Protein AF-A0A832MFK0-F1 (afdb_monomer)

Sequence (184 aa):
MKLPAIVLIAVSFGGVLISASAARLITYPAPAGEAPSVDYELEVEGRAVAVYTARTLDPPFAGKQWDYGGPYSFANFDLDGRVVARVKSKRTLDKAVIRPAQARVQVTRENEHTLRLVIDGPCKFSLEGAPGEYFVQLEGADAEHNVQQVLFQNVTVNGQPLRENSPRLRIGQNVQQVRFSTSR

Nearest PDB structures (foldseek):
  3wwg-assembly3_C  TM=6.560E-01  e=6.528E-04  Aspergillus niger
  3mlp-assembly2_E  TM=6.020E-01  e=8.367E+00  Mus musculus

Structure (mmCIF, N/CA/C/O backbone):
data_AF-A0A832MFK0-F1
#
_entry.id   AF-A0A832MFK0-F1
#
loop_
_atom_site.group_PDB
_atom_site.id
_atom_site.type_symbol
_atom_site.label_atom_id
_atom_site.label_alt_id
_atom_site.label_comp_id
_atom_site.label_asym_id
_atom_site.label_entity_id
_atom_site.label_seq_id
_atom_site.pdbx_PDB_ins_code
_atom_site.Cartn_x
_atom_site.Cartn_y
_atom_site.Cartn_z
_atom_site.occupancy
_atom_site.B_iso_or_equiv
_atom_site.auth_seq_id
_atom_site.auth_comp_id
_atom_site.auth_asym_id
_atom_site.auth_atom_id
_atom_site.pdbx_PDB_model_num
ATOM 1 N N . MET A 1 1 ? -77.436 -14.339 26.618 1.00 42.81 1 MET A N 1
ATOM 2 C CA . MET A 1 1 ? -76.380 -14.692 25.643 1.00 42.81 1 MET A CA 1
ATOM 3 C C . MET A 1 1 ? -75.0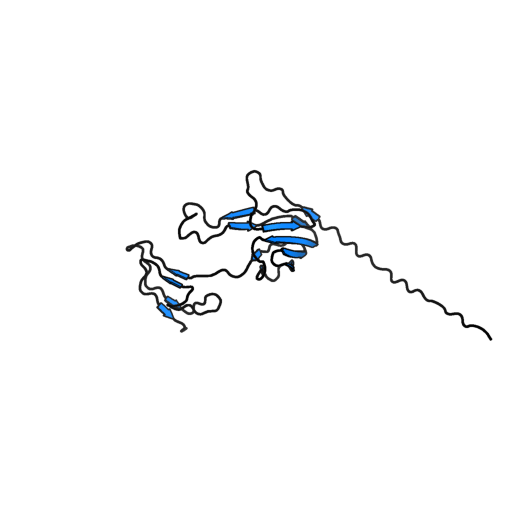41 -14.324 26.273 1.00 42.81 1 MET A C 1
ATOM 5 O O . MET A 1 1 ? -74.861 -13.161 26.604 1.00 42.81 1 MET A O 1
ATOM 9 N N . LYS A 1 2 ? -74.194 -15.309 26.600 1.00 36.09 2 LYS A N 1
ATOM 10 C CA . LYS A 1 2 ? -72.935 -15.121 27.349 1.00 36.09 2 LYS A CA 1
ATOM 11 C C . LYS A 1 2 ? -71.813 -14.709 26.384 1.00 36.09 2 LYS A C 1
ATOM 13 O O . LYS A 1 2 ? -71.657 -15.363 25.357 1.00 36.09 2 LYS A O 1
ATOM 18 N N . LEU A 1 3 ? -71.057 -13.657 26.708 1.00 34.03 3 LEU A N 1
ATOM 19 C CA . LEU A 1 3 ? -69.819 -13.306 25.997 1.00 34.03 3 LEU A CA 1
ATOM 20 C C . LEU A 1 3 ? -68.719 -14.343 26.302 1.00 34.03 3 LEU A C 1
ATOM 22 O O . LEU A 1 3 ? -68.636 -14.786 27.452 1.00 34.03 3 LEU A O 1
ATOM 26 N N . PRO A 1 4 ? -67.861 -14.719 25.336 1.00 42.06 4 PRO A N 1
ATOM 27 C CA . PRO A 1 4 ? -66.706 -15.558 25.616 1.00 42.06 4 PRO A CA 1
ATOM 28 C C . PRO A 1 4 ? -65.555 -14.710 26.174 1.00 42.06 4 PRO A C 1
ATOM 30 O O . PRO A 1 4 ? -65.248 -13.633 25.665 1.00 42.06 4 PRO A O 1
ATOM 33 N N . ALA A 1 5 ? -64.912 -15.210 27.228 1.00 39.28 5 ALA A N 1
ATOM 34 C CA . ALA A 1 5 ? -63.673 -14.656 27.753 1.00 39.28 5 ALA A CA 1
ATOM 35 C C . ALA A 1 5 ? -62.509 -15.038 26.824 1.00 39.28 5 ALA A C 1
ATOM 37 O O . ALA A 1 5 ? -62.261 -16.220 26.589 1.00 39.28 5 ALA A O 1
ATOM 38 N N . ILE A 1 6 ? -61.800 -14.038 26.302 1.00 46.38 6 ILE A N 1
ATOM 39 C CA . ILE A 1 6 ? -60.539 -14.220 25.579 1.00 46.38 6 ILE A CA 1
ATOM 40 C C . ILE A 1 6 ? -59.423 -14.270 26.624 1.00 46.38 6 ILE A C 1
ATOM 42 O O . ILE A 1 6 ? -59.174 -13.291 27.326 1.00 46.38 6 ILE A O 1
ATOM 46 N N . VAL A 1 7 ? -58.764 -15.421 26.738 1.00 37.12 7 VAL A N 1
ATOM 47 C CA . VAL A 1 7 ? -57.542 -15.586 27.530 1.00 37.12 7 VAL A CA 1
ATOM 48 C C . VAL A 1 7 ? -56.366 -15.138 26.664 1.00 37.12 7 VAL A C 1
ATOM 50 O O . VAL A 1 7 ? -56.068 -15.762 25.648 1.00 37.12 7 VAL A O 1
ATOM 53 N N . LEU A 1 8 ? -55.707 -14.047 27.054 1.00 34.22 8 LEU A N 1
ATOM 54 C CA . LEU A 1 8 ? -54.468 -13.586 26.435 1.00 34.22 8 LEU A CA 1
ATOM 55 C C . LEU A 1 8 ? -53.291 -14.268 27.152 1.00 34.22 8 LEU A C 1
ATOM 57 O O . LEU A 1 8 ? -52.985 -13.939 28.296 1.00 34.22 8 LEU A O 1
ATOM 61 N N . ILE A 1 9 ? -52.643 -15.238 26.504 1.00 41.31 9 ILE A N 1
ATOM 62 C CA . ILE A 1 9 ? -51.391 -15.822 27.003 1.00 41.31 9 ILE A CA 1
ATOM 63 C C . ILE A 1 9 ? -50.249 -14.922 26.527 1.00 41.31 9 ILE A C 1
ATOM 65 O O . ILE A 1 9 ? -49.882 -14.935 25.353 1.00 41.31 9 ILE A O 1
ATOM 69 N N . ALA A 1 10 ? -49.694 -14.121 27.434 1.00 38.94 10 ALA A N 1
ATOM 70 C CA . ALA A 1 10 ? -48.471 -13.373 27.182 1.00 38.94 10 ALA A CA 1
ATOM 71 C C . ALA A 1 10 ? -47.268 -14.321 27.306 1.00 38.94 10 ALA A C 1
ATOM 73 O O . ALA A 1 10 ? -46.874 -14.699 28.408 1.00 38.94 10 ALA A O 1
ATOM 74 N N . VAL A 1 11 ? -46.683 -14.717 26.175 1.00 44.78 11 VAL A N 1
ATOM 75 C CA . VAL A 1 11 ? -45.390 -15.410 26.150 1.00 44.78 11 VAL A CA 1
ATOM 76 C C . VAL A 1 11 ? -44.296 -14.349 26.207 1.00 44.78 11 VAL A C 1
ATOM 78 O O . VAL A 1 11 ? -43.952 -13.726 25.206 1.00 44.78 11 VAL A O 1
ATOM 81 N N . SER A 1 12 ? -43.761 -14.110 27.400 1.00 45.03 12 SER A N 1
ATOM 82 C CA . SER A 1 12 ? -42.565 -13.296 27.593 1.00 45.03 12 SER A CA 1
ATOM 83 C C . SER A 1 12 ? -41.342 -14.070 27.094 1.00 45.03 12 SER A C 1
ATOM 85 O O . SER A 1 12 ? -40.835 -14.955 27.784 1.00 45.03 12 SER A O 1
ATOM 87 N N . PHE A 1 13 ? -40.861 -13.745 25.892 1.00 48.75 13 PHE A N 1
ATOM 88 C CA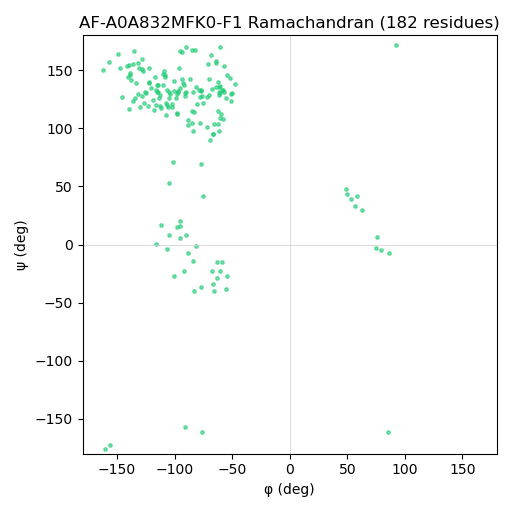 . PHE A 1 13 ? -39.518 -14.126 25.461 1.00 48.75 13 PHE A CA 1
ATOM 89 C C . PHE A 1 13 ? -38.521 -13.371 26.346 1.00 48.75 13 PHE A C 1
ATOM 91 O O . PHE A 1 13 ? -38.327 -12.165 26.193 1.00 48.75 13 PHE A O 1
ATOM 98 N N . GLY A 1 14 ? -37.926 -14.072 27.312 1.00 44.03 14 GLY A N 1
ATOM 99 C CA . GLY A 1 14 ? -36.782 -13.572 28.062 1.00 44.03 14 GLY A CA 1
ATOM 100 C C . GLY A 1 14 ? -35.632 -13.338 27.091 1.00 44.03 14 GLY A C 1
ATOM 101 O O . GLY A 1 14 ? -34.945 -14.279 26.700 1.00 44.03 14 GLY A O 1
ATOM 102 N N . GLY A 1 15 ? -35.462 -12.091 26.654 1.00 43.66 15 GLY A N 1
ATOM 103 C CA . GLY A 1 15 ? -34.304 -11.681 25.878 1.00 43.66 15 GLY A CA 1
ATOM 104 C C . GLY A 1 15 ? -33.058 -11.916 26.718 1.00 43.66 15 GLY A C 1
ATOM 105 O O . GLY A 1 15 ? -32.833 -11.221 27.706 1.00 43.66 15 GLY A O 1
ATOM 106 N N . VAL A 1 16 ? -32.258 -12.913 26.341 1.00 49.25 16 VAL A N 1
ATOM 107 C CA . VAL A 1 16 ? -30.891 -13.043 26.837 1.00 49.25 16 VAL A CA 1
ATOM 108 C C . VAL A 1 16 ? -30.160 -11.792 26.366 1.00 49.25 16 VAL A C 1
ATOM 110 O O . VAL A 1 16 ? -29.844 -11.648 25.186 1.00 49.25 16 VAL A O 1
ATOM 113 N N . LEU A 1 17 ? -29.940 -10.856 27.286 1.00 45.69 17 LEU A N 1
ATOM 114 C CA . LEU A 1 17 ? -29.006 -9.761 27.086 1.00 45.69 17 LEU A CA 1
ATOM 115 C C . LEU A 1 17 ? -27.617 -10.391 27.018 1.00 45.69 17 LEU A C 1
ATOM 117 O O . LEU A 1 17 ? -26.995 -10.691 28.035 1.00 45.69 17 LEU A O 1
ATOM 121 N N . ILE A 1 18 ? -27.155 -10.651 25.798 1.00 49.31 18 ILE A N 1
ATOM 122 C CA . ILE A 1 18 ? -25.754 -10.951 25.539 1.00 49.31 18 ILE A CA 1
ATOM 123 C C . ILE A 1 18 ? -25.006 -9.654 25.848 1.00 49.31 18 ILE A C 1
ATOM 125 O O . ILE A 1 18 ? -24.957 -8.749 25.016 1.00 49.31 18 ILE A O 1
ATOM 129 N N . SER A 1 19 ? -24.476 -9.528 27.066 1.00 45.66 19 SER A N 1
ATOM 130 C CA . SER A 1 19 ? -23.514 -8.475 27.382 1.00 45.66 19 SER A CA 1
ATOM 131 C C . SER A 1 19 ? -22.332 -8.638 26.437 1.00 45.66 19 SER A C 1
ATOM 133 O O . SER A 1 19 ? -21.553 -9.583 26.563 1.00 45.66 19 SER A O 1
ATOM 135 N N . ALA A 1 20 ? -22.205 -7.728 25.472 1.00 57.31 20 ALA A N 1
ATOM 136 C CA . ALA A 1 20 ? -20.964 -7.564 24.742 1.00 57.31 20 ALA A CA 1
ATOM 137 C C . ALA A 1 20 ? -19.894 -7.206 25.778 1.00 57.31 20 ALA A C 1
ATOM 139 O O . ALA A 1 20 ? -19.968 -6.156 26.416 1.00 57.31 20 ALA A O 1
ATOM 140 N N . SER A 1 21 ? -18.942 -8.114 26.002 1.00 58.28 21 SER A N 1
ATOM 141 C CA . SER A 1 21 ? -17.726 -7.787 26.741 1.00 58.28 21 SER A CA 1
ATOM 142 C C . SER A 1 21 ? -17.128 -6.532 26.105 1.00 58.28 21 SER A C 1
ATOM 144 O O . SER A 1 21 ? -16.937 -6.491 24.887 1.00 58.28 21 SER A O 1
ATOM 146 N N . ALA A 1 22 ? -16.924 -5.485 26.907 1.00 66.94 22 ALA A N 1
ATOM 147 C CA . ALA A 1 22 ? -16.312 -4.257 26.431 1.00 66.94 22 ALA A CA 1
ATOM 148 C C . ALA A 1 22 ? -14.894 -4.591 25.965 1.00 66.94 22 ALA A C 1
ATOM 150 O O . ALA A 1 22 ? -14.060 -5.012 26.769 1.00 66.94 22 ALA A O 1
ATOM 151 N N . ALA A 1 23 ? -14.642 -4.437 24.667 1.00 81.69 23 ALA A N 1
ATOM 152 C CA . ALA A 1 23 ? -13.330 -4.698 24.112 1.00 81.69 23 ALA A CA 1
ATOM 153 C C . ALA A 1 23 ? -12.291 -3.804 24.800 1.00 81.69 23 ALA A C 1
ATOM 155 O O . ALA A 1 23 ? -12.493 -2.598 24.974 1.00 81.69 23 ALA A O 1
ATOM 156 N N . ARG A 1 24 ? -11.171 -4.395 25.214 1.00 92.12 24 ARG A N 1
ATOM 157 C CA . ARG A 1 24 ? -10.046 -3.626 25.746 1.00 92.12 24 ARG A CA 1
ATOM 158 C C . ARG A 1 24 ? -9.295 -3.035 24.562 1.00 92.12 24 ARG A C 1
ATOM 160 O O . ARG A 1 24 ? -8.999 -3.759 23.623 1.00 92.12 24 ARG A O 1
ATOM 167 N N . LEU A 1 25 ? -8.959 -1.749 24.626 1.00 95.19 25 LEU A N 1
ATOM 168 C CA . LEU A 1 25 ? -8.191 -1.053 23.591 1.00 95.19 25 LEU A CA 1
ATOM 169 C C . LEU A 1 25 ? -7.115 -0.170 24.229 1.00 95.19 25 LEU A C 1
ATOM 171 O O . LEU A 1 25 ? -7.424 0.724 25.026 1.00 95.19 25 LEU A O 1
ATOM 175 N N . ILE A 1 26 ? -5.859 -0.385 23.843 1.00 96.06 26 ILE A N 1
ATOM 176 C CA . ILE A 1 26 ? -4.712 0.435 24.238 1.00 96.06 26 ILE A CA 1
ATOM 177 C C . ILE A 1 26 ? -4.136 1.081 22.984 1.00 96.06 26 ILE A C 1
ATOM 179 O O . ILE A 1 26 ? -3.701 0.403 22.060 1.00 96.06 26 ILE A O 1
ATOM 183 N N . THR A 1 27 ? -4.132 2.409 22.971 1.00 95.06 27 THR A N 1
ATOM 184 C CA . THR A 1 27 ? -3.538 3.229 21.914 1.00 95.06 27 THR A CA 1
ATOM 185 C C . THR A 1 27 ? -2.304 3.925 22.466 1.00 95.06 27 THR A C 1
ATOM 187 O O . THR A 1 27 ? -2.290 4.316 23.636 1.00 95.06 27 THR A O 1
ATOM 190 N N . TYR A 1 28 ? -1.299 4.135 21.625 1.00 92.12 28 TYR A N 1
ATOM 191 C CA . TYR A 1 28 ? -0.067 4.821 22.007 1.00 92.12 28 TYR A CA 1
ATOM 192 C C . TYR A 1 28 ? -0.009 6.209 21.366 1.00 92.12 28 TYR A C 1
ATOM 194 O O . TYR A 1 28 ? -0.479 6.376 20.234 1.00 92.12 28 TYR A O 1
ATOM 202 N N . PRO A 1 29 ? 0.545 7.219 22.060 1.00 86.88 29 PRO A N 1
ATOM 203 C CA . PRO A 1 29 ? 0.836 8.494 21.424 1.00 86.88 29 PRO A CA 1
ATOM 204 C C . PRO A 1 29 ? 1.891 8.310 20.326 1.00 86.88 29 PRO A C 1
ATOM 206 O O . PRO A 1 29 ? 2.697 7.376 20.358 1.00 86.88 29 PRO A O 1
ATOM 209 N N . ALA A 1 30 ? 1.913 9.224 19.358 1.00 86.25 30 ALA A N 1
ATOM 210 C CA . ALA A 1 30 ? 3.032 9.296 18.428 1.00 86.25 30 ALA A CA 1
ATOM 211 C C . ALA A 1 30 ? 4.334 9.595 19.210 1.00 86.25 30 ALA A C 1
ATOM 213 O O . ALA A 1 30 ? 4.307 10.459 20.094 1.00 86.25 30 ALA A O 1
ATOM 214 N N . PRO A 1 31 ? 5.457 8.904 18.931 1.00 83.50 31 PRO A N 1
ATOM 215 C CA . PRO A 1 31 ? 6.750 9.239 19.512 1.00 83.50 31 PRO A CA 1
ATOM 216 C C . PRO A 1 31 ? 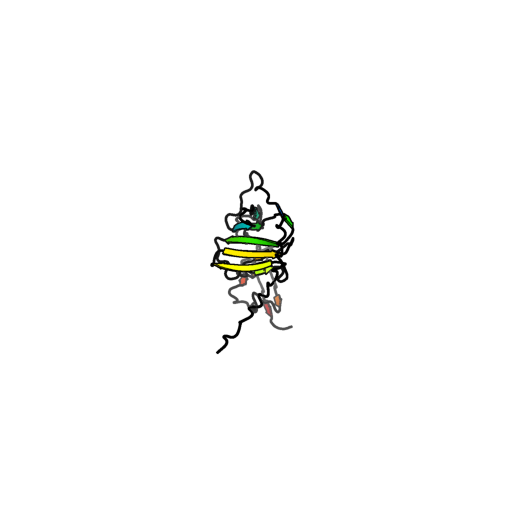7.119 10.699 19.250 1.00 83.50 31 PRO A C 1
ATOM 218 O O . PRO A 1 31 ? 6.808 11.259 18.198 1.00 83.50 31 PRO A O 1
ATOM 221 N N . ALA A 1 32 ? 7.802 11.319 20.211 1.00 86.19 32 ALA A N 1
ATOM 222 C CA . ALA A 1 32 ? 8.263 12.690 20.057 1.00 86.19 32 ALA A CA 1
ATOM 223 C C . ALA A 1 32 ? 9.217 12.805 18.856 1.00 86.19 32 ALA A C 1
ATOM 225 O O . ALA A 1 32 ? 10.172 12.039 18.747 1.00 86.19 32 ALA A O 1
ATOM 226 N N . GLY A 1 33 ? 8.963 13.777 17.978 1.00 85.00 33 GLY A N 1
ATOM 227 C CA . GLY A 1 33 ? 9.786 14.043 16.795 1.00 85.00 33 GLY A CA 1
ATOM 228 C C . GLY A 1 33 ? 9.437 13.219 15.554 1.00 85.00 33 GLY A C 1
ATOM 229 O O . GLY A 1 33 ? 9.961 13.530 14.489 1.00 85.00 33 GLY A O 1
ATOM 230 N N . GLU A 1 34 ? 8.534 12.238 15.652 1.00 82.94 34 GLU A N 1
ATOM 231 C CA . GLU A 1 34 ? 8.098 11.455 14.494 1.00 82.94 34 GLU A CA 1
ATOM 232 C C . GLU A 1 34 ? 6.875 12.065 13.812 1.00 82.94 34 GLU A C 1
ATOM 234 O O . GLU A 1 34 ? 5.848 12.337 14.442 1.00 82.94 34 GLU A O 1
ATOM 239 N N . ALA A 1 35 ? 6.977 12.264 12.497 1.00 83.62 35 ALA A N 1
ATOM 240 C CA . ALA A 1 35 ? 5.878 12.794 11.705 1.00 83.62 35 ALA A CA 1
ATOM 241 C C . ALA A 1 35 ? 4.843 11.686 11.424 1.00 83.62 35 ALA A C 1
ATOM 243 O O . ALA A 1 35 ? 5.205 10.623 10.906 1.00 83.62 35 ALA A O 1
ATOM 244 N N . PRO A 1 36 ? 3.549 11.908 11.724 1.00 88.31 36 PRO A N 1
ATOM 245 C CA . PRO A 1 36 ? 2.511 10.956 11.366 1.00 88.31 36 PRO A CA 1
ATOM 246 C C . PRO A 1 36 ? 2.315 10.900 9.847 1.00 88.31 36 PRO A C 1
ATOM 248 O O . PRO A 1 36 ? 2.700 11.804 9.102 1.00 88.31 36 PRO A O 1
ATOM 251 N N . SER A 1 37 ? 1.660 9.837 9.390 1.00 91.94 37 SER A N 1
ATOM 252 C CA . SER A 1 37 ? 1.242 9.695 8.003 1.00 91.94 37 SER A CA 1
ATOM 253 C C . SER A 1 37 ? 0.364 10.862 7.584 1.00 91.94 37 SER A C 1
ATOM 255 O O . SER A 1 37 ? -0.607 11.215 8.250 1.00 91.94 37 SER A O 1
ATOM 257 N N . VAL A 1 38 ? 0.698 11.440 6.434 1.00 91.50 38 VAL A N 1
ATOM 258 C CA . VAL A 1 38 ? -0.138 12.439 5.769 1.00 91.50 38 VAL A CA 1
ATOM 259 C C . VAL A 1 38 ? -1.157 11.795 4.830 1.00 91.50 38 VAL A C 1
ATOM 261 O O . VAL A 1 38 ? -1.989 12.513 4.281 1.00 91.50 38 VAL A O 1
ATOM 264 N N . ASP A 1 39 ? -1.083 10.480 4.611 1.00 92.38 39 ASP A N 1
ATOM 265 C CA . ASP A 1 39 ? -1.897 9.761 3.626 1.00 92.38 39 ASP A CA 1
ATOM 266 C C . ASP A 1 39 ? -3.088 9.030 4.247 1.00 92.38 39 ASP A C 1
ATOM 268 O O . ASP A 1 39 ? -4.096 8.823 3.560 1.00 92.38 39 ASP A O 1
ATOM 272 N N . TYR A 1 40 ? -2.975 8.647 5.523 1.00 95.50 40 TYR A N 1
ATOM 273 C CA . TYR A 1 40 ? -3.969 7.844 6.226 1.00 95.50 40 TYR A CA 1
ATOM 274 C C . TYR A 1 40 ? -4.218 8.332 7.650 1.00 95.50 40 TYR A C 1
ATOM 276 O O . TYR A 1 40 ? -3.287 8.647 8.387 1.00 95.50 40 TYR A O 1
ATOM 284 N N . GLU A 1 41 ? -5.483 8.273 8.056 1.00 97.19 41 GLU A N 1
ATOM 285 C CA . GLU A 1 41 ? -5.913 8.435 9.445 1.00 97.19 41 GLU A CA 1
ATOM 286 C C . GLU A 1 41 ? -6.564 7.136 9.926 1.00 97.19 41 GLU A C 1
ATOM 288 O O . GLU A 1 41 ? -7.269 6.468 9.160 1.00 97.19 41 GLU A O 1
ATOM 293 N N . LEU A 1 42 ? -6.355 6.795 11.199 1.00 97.88 42 LEU A N 1
ATOM 294 C CA . LEU A 1 42 ? -6.945 5.624 11.837 1.00 97.88 42 LEU A CA 1
ATOM 295 C C . LEU A 1 42 ? -7.643 6.018 13.140 1.00 97.88 42 LEU A C 1
ATOM 297 O O . LEU A 1 42 ? -7.047 6.617 14.034 1.00 97.88 42 LEU A O 1
ATOM 301 N N . GLU A 1 43 ? -8.899 5.612 13.258 1.00 97.88 43 GLU A N 1
ATOM 302 C CA . GLU A 1 43 ? -9.687 5.689 14.483 1.00 97.88 43 GLU A CA 1
ATOM 303 C C . GLU A 1 43 ? -10.126 4.276 14.873 1.00 97.88 43 GLU A C 1
ATOM 305 O O . GLU A 1 43 ? -10.582 3.525 14.015 1.00 97.88 43 GLU A O 1
ATOM 310 N N . VAL A 1 44 ? -10.007 3.896 16.144 1.00 97.62 44 VAL A N 1
ATOM 311 C CA . VAL A 1 44 ? -10.492 2.612 16.675 1.00 97.62 44 VAL A CA 1
ATOM 312 C C . VAL A 1 44 ? -11.380 2.906 17.877 1.00 97.62 44 VAL A C 1
ATOM 314 O O . VAL A 1 44 ? -10.938 3.566 18.813 1.00 97.62 44 VAL A O 1
ATOM 317 N N . GLU A 1 45 ? -12.641 2.467 17.843 1.00 95.81 45 GLU A N 1
ATOM 318 C CA . GLU A 1 45 ? -13.641 2.763 18.888 1.00 95.81 45 GLU A CA 1
ATOM 319 C C . GLU A 1 45 ? -13.733 4.264 19.242 1.00 95.81 45 GLU A C 1
ATOM 321 O O . GLU A 1 45 ? -13.752 4.648 20.412 1.00 95.81 45 GLU A O 1
ATOM 326 N N . GLY A 1 46 ? -13.723 5.150 18.239 1.00 94.19 46 GLY A N 1
ATOM 327 C CA . GLY A 1 46 ? -13.770 6.600 18.470 1.00 94.19 46 GLY A CA 1
ATOM 328 C C . GLY A 1 46 ? -12.435 7.238 18.871 1.00 94.19 46 GLY A C 1
ATOM 329 O O . GLY A 1 46 ? -12.363 8.457 19.011 1.00 94.19 46 GLY A O 1
ATOM 330 N N . ARG A 1 47 ? -11.368 6.451 19.074 1.00 95.25 47 ARG A N 1
ATOM 331 C CA . ARG A 1 47 ? -10.057 6.936 19.532 1.00 95.25 47 ARG A CA 1
ATOM 332 C C . ARG A 1 47 ? -9.064 6.990 18.381 1.00 95.25 47 ARG A C 1
ATOM 334 O O . ARG A 1 47 ? -8.861 5.996 17.689 1.00 95.25 47 ARG A O 1
ATOM 341 N N . ALA A 1 48 ? -8.401 8.129 18.214 1.00 95.56 48 ALA A N 1
ATOM 342 C CA . ALA A 1 48 ? -7.336 8.272 17.230 1.00 95.56 48 ALA A CA 1
ATOM 343 C C . ALA A 1 48 ? -6.148 7.349 17.560 1.00 95.56 48 ALA A C 1
ATOM 345 O O . ALA A 1 48 ? -5.704 7.274 18.709 1.00 95.56 48 ALA A O 1
ATOM 346 N N . VAL A 1 49 ? -5.626 6.673 16.539 1.00 96.69 49 VAL A N 1
ATOM 347 C CA . VAL A 1 49 ? -4.412 5.854 16.605 1.00 96.69 49 VAL A CA 1
ATOM 348 C C . VAL A 1 49 ? -3.356 6.496 15.717 1.00 96.69 49 VAL A C 1
ATOM 350 O O . VAL A 1 49 ? -3.626 6.834 14.565 1.00 96.69 49 VAL A O 1
ATOM 353 N N . ALA A 1 50 ? -2.144 6.660 16.248 1.00 95.25 50 ALA A N 1
ATOM 354 C CA . ALA A 1 50 ? -1.030 7.191 15.478 1.00 95.25 50 ALA A CA 1
ATOM 355 C C . ALA A 1 50 ? -0.705 6.268 14.290 1.00 95.25 50 ALA A C 1
ATOM 357 O O . ALA A 1 50 ? -0.516 5.060 14.453 1.00 95.25 50 ALA A O 1
ATOM 358 N N . VAL A 1 51 ? -0.634 6.856 13.096 1.00 95.62 51 VAL A N 1
ATOM 359 C CA . VAL A 1 51 ? -0.188 6.183 11.874 1.00 95.62 51 VAL A CA 1
ATOM 360 C C . VAL A 1 51 ? 1.202 6.708 11.547 1.00 95.62 51 VAL A C 1
ATOM 362 O O . VAL A 1 51 ? 1.378 7.903 11.345 1.00 95.62 51 VAL A O 1
ATOM 365 N N . TYR A 1 52 ? 2.184 5.823 11.510 1.00 92.00 52 TYR A N 1
ATOM 366 C CA . TYR A 1 52 ? 3.589 6.117 11.244 1.00 92.00 52 TYR A CA 1
ATOM 367 C C . TYR A 1 52 ? 3.910 5.954 9.766 1.00 92.00 52 TYR A C 1
ATOM 369 O O . TYR A 1 52 ? 3.150 5.321 9.028 1.00 92.00 52 TYR A O 1
ATOM 377 N N . THR A 1 53 ? 5.062 6.478 9.349 1.00 89.25 53 THR A N 1
ATOM 378 C CA . THR A 1 53 ? 5.607 6.256 8.008 1.00 89.25 53 THR A CA 1
ATOM 379 C C . THR A 1 53 ? 7.035 5.748 8.088 1.00 89.25 53 THR A C 1
ATOM 381 O O . THR A 1 53 ? 7.769 6.082 9.011 1.00 89.25 53 THR A O 1
ATOM 384 N N . ALA A 1 54 ? 7.432 4.941 7.115 1.00 83.25 54 ALA A N 1
ATOM 385 C CA . ALA A 1 54 ? 8.827 4.594 6.890 1.00 83.25 54 ALA A CA 1
ATOM 386 C C . ALA A 1 54 ? 9.096 4.556 5.386 1.00 83.25 54 ALA A C 1
ATOM 388 O O . ALA A 1 54 ? 8.221 4.181 4.598 1.00 83.25 54 ALA A O 1
ATOM 389 N N . ARG A 1 55 ? 10.289 4.989 4.968 1.00 78.31 55 ARG A N 1
ATOM 390 C CA . ARG A 1 55 ? 10.673 4.995 3.553 1.00 78.31 55 ARG A CA 1
ATOM 391 C C . ARG A 1 55 ? 11.257 3.646 3.160 1.00 78.31 55 ARG A C 1
ATOM 393 O O . ARG A 1 55 ? 11.977 3.014 3.920 1.00 78.31 55 ARG A O 1
ATOM 400 N N . THR A 1 56 ? 10.940 3.225 1.942 1.00 70.88 56 THR A N 1
ATOM 401 C CA . THR A 1 56 ? 11.456 1.971 1.374 1.00 70.88 56 THR A CA 1
ATOM 402 C C . THR A 1 56 ? 12.853 2.155 0.754 1.00 70.88 56 THR A C 1
ATOM 404 O O . THR A 1 56 ? 13.538 1.173 0.483 1.00 70.88 56 THR A O 1
ATOM 407 N N . LEU A 1 57 ? 13.290 3.406 0.543 1.00 71.56 57 LEU A N 1
ATOM 408 C CA . LEU A 1 57 ? 14.595 3.775 -0.012 1.00 71.56 57 LEU A CA 1
ATOM 409 C C . LEU A 1 57 ? 15.163 4.992 0.729 1.00 71.56 57 LEU A C 1
ATOM 411 O O . LEU A 1 57 ? 14.600 6.089 0.680 1.00 71.56 57 LEU A O 1
ATOM 415 N N . ASP A 1 58 ? 16.298 4.780 1.388 1.00 68.50 58 ASP A N 1
ATOM 416 C CA . ASP A 1 58 ? 17.046 5.807 2.110 1.00 68.50 58 ASP A CA 1
ATOM 417 C C . ASP A 1 58 ? 18.173 6.400 1.245 1.00 68.50 58 ASP A C 1
ATOM 419 O O . ASP A 1 58 ? 18.519 5.863 0.180 1.00 68.50 58 ASP A O 1
ATOM 423 N N . PRO A 1 59 ? 18.773 7.535 1.653 1.00 71.19 59 PRO A N 1
ATOM 424 C CA . PRO A 1 59 ? 20.036 7.987 1.086 1.00 71.19 59 PRO A CA 1
ATOM 425 C C . PRO A 1 59 ? 21.069 6.843 1.021 1.00 71.19 59 PRO A C 1
ATOM 427 O O . PRO A 1 59 ? 21.176 6.061 1.963 1.00 71.19 59 PRO A O 1
ATOM 430 N N . PRO A 1 60 ? 21.841 6.723 -0.076 1.00 69.88 60 PRO A N 1
ATOM 431 C CA . PRO A 1 60 ? 21.995 7.688 -1.163 1.00 69.88 60 PRO A CA 1
ATOM 432 C C . PRO A 1 60 ? 21.004 7.499 -2.324 1.00 6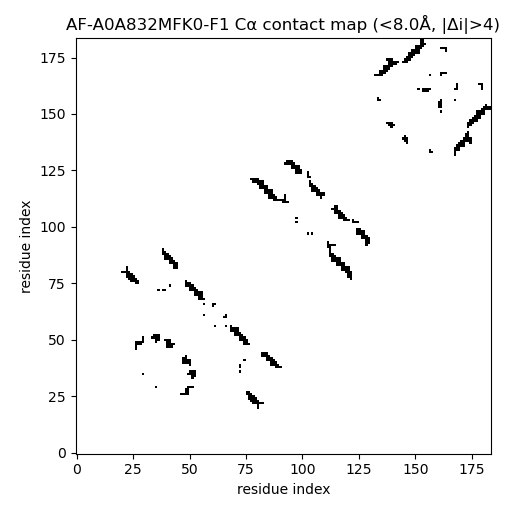9.88 60 PRO A C 1
ATOM 434 O O . PRO A 1 60 ? 21.199 8.123 -3.365 1.00 69.88 60 PRO A O 1
ATOM 437 N N . PHE A 1 61 ? 20.005 6.621 -2.212 1.00 69.75 61 PHE A N 1
ATOM 438 C CA . PHE A 1 61 ? 19.070 6.309 -3.303 1.00 69.75 61 PHE A CA 1
ATOM 439 C C . PHE A 1 61 ? 17.809 7.175 -3.278 1.00 69.75 61 PHE A C 1
ATOM 441 O O . PHE A 1 61 ? 17.200 7.387 -4.325 1.00 69.75 61 PHE A O 1
ATOM 448 N N . ALA A 1 62 ? 17.475 7.728 -2.111 1.00 73.50 62 ALA A N 1
ATOM 449 C CA . ALA A 1 62 ? 16.397 8.694 -1.946 1.00 73.50 62 ALA A CA 1
ATOM 450 C C . ALA A 1 62 ? 16.503 9.862 -2.951 1.00 73.50 62 ALA A C 1
ATOM 452 O O . ALA A 1 62 ? 17.549 10.501 -3.074 1.00 73.50 62 ALA A O 1
ATOM 453 N N . GLY A 1 63 ? 15.404 10.151 -3.650 1.00 73.00 63 GLY A N 1
ATOM 454 C CA . GLY A 1 63 ? 15.275 11.255 -4.604 1.00 73.00 63 GLY A CA 1
ATOM 455 C C . GLY A 1 63 ? 15.963 11.043 -5.957 1.00 73.00 63 GLY A C 1
ATOM 456 O O . GLY A 1 63 ? 16.013 11.976 -6.757 1.00 73.00 63 GLY A O 1
ATOM 457 N N . LYS A 1 64 ? 16.506 9.851 -6.236 1.00 76.75 64 LYS A N 1
ATOM 458 C CA . LYS A 1 64 ? 17.118 9.524 -7.535 1.00 76.75 64 LYS A CA 1
ATOM 459 C C . LYS A 1 64 ? 16.098 8.935 -8.509 1.00 76.75 64 LYS A C 1
ATOM 461 O O . LYS A 1 64 ? 15.003 8.544 -8.126 1.00 76.75 64 LYS A O 1
ATOM 466 N N . GLN A 1 65 ? 16.491 8.794 -9.776 1.00 73.44 65 GLN A N 1
ATOM 467 C CA . GLN A 1 65 ? 15.660 8.194 -10.833 1.00 73.44 65 GLN A CA 1
ATOM 468 C C . GLN A 1 65 ? 15.207 6.745 -10.551 1.00 73.44 65 GLN A C 1
ATOM 470 O O . GLN A 1 65 ? 14.292 6.264 -11.214 1.00 73.44 65 GLN A O 1
ATOM 475 N N . TRP A 1 66 ? 15.825 6.070 -9.573 1.00 67.62 66 TRP A N 1
ATOM 476 C CA . TRP A 1 66 ? 15.459 4.724 -9.117 1.00 67.62 66 TRP A CA 1
ATOM 477 C C . TRP A 1 66 ? 14.721 4.706 -7.769 1.00 67.62 66 TRP A C 1
ATOM 479 O O . TRP A 1 66 ? 14.503 3.637 -7.200 1.00 67.62 66 TRP A O 1
ATOM 489 N N . ASP A 1 67 ? 14.335 5.873 -7.244 1.00 71.94 67 ASP A N 1
ATOM 490 C CA . ASP A 1 67 ? 13.486 5.994 -6.058 1.00 71.94 67 ASP A CA 1
ATOM 491 C C . ASP A 1 67 ? 12.024 5.696 -6.423 1.00 71.94 67 ASP A C 1
ATOM 493 O O . ASP A 1 67 ? 11.168 6.575 -6.489 1.00 71.94 67 ASP A O 1
ATOM 497 N N . TYR A 1 68 ? 11.750 4.427 -6.737 1.00 66.12 68 TYR A N 1
ATOM 498 C CA . TYR A 1 68 ? 10.409 3.936 -7.073 1.00 66.12 68 TYR A CA 1
ATOM 499 C C . TYR A 1 68 ? 9.554 3.653 -5.825 1.00 66.12 68 TYR A C 1
ATOM 501 O O . TYR A 1 68 ? 8.410 3.209 -5.940 1.00 66.12 68 TYR A O 1
ATOM 509 N N . GLY A 1 69 ? 10.114 3.860 -4.628 1.00 62.53 69 GLY A N 1
ATOM 510 C CA . GLY A 1 69 ? 9.476 3.566 -3.353 1.00 62.53 69 GLY A CA 1
ATOM 511 C C . GLY A 1 69 ? 8.690 4.755 -2.807 1.00 62.53 69 GLY A C 1
ATOM 512 O O . GLY A 1 69 ? 9.207 5.859 -2.662 1.00 62.53 69 GLY A O 1
ATOM 513 N N . GLY A 1 70 ? 7.441 4.515 -2.416 1.00 69.62 70 GLY A N 1
ATOM 514 C CA . GLY A 1 70 ? 6.713 5.419 -1.525 1.00 69.62 70 GLY A CA 1
ATOM 515 C C . GLY A 1 70 ? 7.016 5.124 -0.050 1.00 69.62 70 GLY A C 1
ATOM 516 O O . GLY A 1 70 ? 7.586 4.069 0.268 1.00 69.62 70 GLY A O 1
ATOM 517 N N . PRO A 1 71 ? 6.625 6.021 0.871 1.00 79.50 71 PRO A N 1
ATOM 518 C CA . PRO A 1 71 ? 6.526 5.648 2.272 1.00 79.50 71 PRO A CA 1
ATOM 519 C C . PRO A 1 71 ? 5.478 4.538 2.430 1.00 79.50 71 PRO A C 1
ATOM 521 O O . PRO A 1 71 ? 4.414 4.588 1.809 1.00 79.50 71 PRO A O 1
ATOM 524 N N . TYR A 1 72 ? 5.750 3.546 3.274 1.00 84.25 72 TYR A N 1
ATOM 525 C CA . TYR A 1 72 ? 4.696 2.669 3.775 1.00 84.25 72 TYR A CA 1
ATOM 526 C C . TYR A 1 72 ? 4.173 3.230 5.095 1.00 84.25 72 TYR A C 1
ATOM 528 O O . TYR A 1 72 ? 4.939 3.730 5.919 1.00 84.25 72 TYR A O 1
ATOM 536 N N . SER A 1 73 ? 2.854 3.178 5.274 1.00 92.12 73 SER A N 1
ATOM 537 C CA . SER A 1 73 ? 2.195 3.620 6.501 1.00 92.12 73 SER A CA 1
ATOM 538 C C . SER A 1 73 ? 1.838 2.423 7.373 1.00 92.12 73 SER A C 1
ATOM 540 O O . SER A 1 73 ? 1.403 1.393 6.858 1.00 92.12 73 SER A O 1
ATOM 542 N N . PHE A 1 74 ? 2.004 2.547 8.686 1.00 94.44 74 PHE A N 1
ATOM 543 C CA . PHE A 1 74 ? 1.664 1.483 9.630 1.00 94.44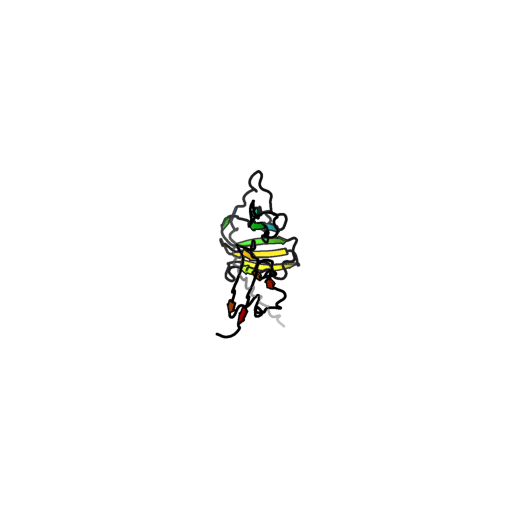 74 PHE A CA 1
ATOM 544 C C . PHE A 1 74 ? 1.183 2.055 10.960 1.00 94.44 74 PHE A C 1
ATOM 546 O O . PHE A 1 74 ? 1.574 3.143 11.359 1.00 94.44 74 PHE A O 1
ATOM 553 N N . ALA A 1 75 ? 0.339 1.309 11.661 1.00 95.81 75 ALA A N 1
ATOM 554 C CA . ALA A 1 75 ? -0.152 1.656 12.988 1.00 95.81 75 ALA A CA 1
ATOM 555 C C . ALA A 1 75 ? -0.110 0.413 13.877 1.00 95.81 75 ALA A C 1
ATOM 557 O O . ALA A 1 75 ? -0.157 -0.715 13.380 1.00 95.81 75 ALA A O 1
ATOM 558 N N . ASN A 1 76 ? -0.020 0.619 15.187 1.00 95.44 76 ASN A N 1
ATOM 559 C CA . ASN A 1 76 ? -0.119 -0.449 16.173 1.00 95.44 76 ASN A CA 1
ATOM 560 C C . ASN A 1 76 ? -0.962 0.014 17.365 1.00 95.44 76 ASN A C 1
ATOM 562 O O . ASN A 1 76 ? -1.002 1.198 17.698 1.00 95.44 76 ASN A O 1
ATOM 566 N N . PHE A 1 77 ? -1.670 -0.936 17.955 1.00 96.25 77 PHE A N 1
ATOM 567 C CA . PHE A 1 77 ? -2.488 -0.781 19.148 1.00 96.25 77 PHE A CA 1
ATOM 568 C C . PHE A 1 77 ? -2.742 -2.182 19.708 1.00 96.25 77 PHE A C 1
ATOM 570 O O . PHE A 1 77 ? -2.804 -3.146 18.939 1.00 96.25 77 PHE A O 1
ATOM 577 N N . ASP A 1 78 ? -2.913 -2.295 21.021 1.00 96.81 78 ASP A N 1
ATOM 578 C CA . ASP A 1 78 ? -3.303 -3.563 21.635 1.00 96.81 78 ASP A CA 1
ATOM 579 C C . ASP A 1 78 ? -4.816 -3.614 21.782 1.00 96.81 78 ASP A C 1
ATOM 581 O O . ASP A 1 78 ? -5.460 -2.614 22.120 1.00 96.81 78 ASP A O 1
ATOM 585 N N . LEU A 1 79 ? -5.386 -4.798 21.577 1.00 94.88 79 LEU A N 1
ATOM 586 C CA . LEU A 1 79 ? -6.806 -5.020 21.780 1.00 94.88 79 LEU A CA 1
ATOM 587 C C . LEU A 1 79 ? -7.095 -6.386 22.407 1.00 94.88 79 LEU A C 1
ATOM 589 O O . LEU A 1 79 ? -6.334 -7.332 22.227 1.00 94.88 79 LEU A O 1
ATOM 593 N N . ASP A 1 80 ? -8.213 -6.487 23.114 1.00 93.94 80 ASP A N 1
ATOM 594 C CA . ASP A 1 80 ? -8.822 -7.751 23.528 1.00 93.94 80 ASP A CA 1
ATOM 595 C C . ASP A 1 80 ? -10.312 -7.698 23.184 1.00 93.94 80 ASP A C 1
ATOM 597 O O . ASP A 1 80 ? -10.990 -6.719 23.501 1.00 93.94 80 ASP A O 1
ATOM 601 N N . GLY A 1 81 ? -10.812 -8.725 22.504 1.00 92.81 81 GLY A N 1
ATOM 602 C CA . GLY A 1 81 ? -12.162 -8.752 21.947 1.00 92.81 81 GLY A CA 1
ATOM 603 C C . GLY A 1 81 ? -12.294 -8.103 20.564 1.00 92.81 81 GLY A C 1
ATOM 604 O O . GLY A 1 81 ? -11.337 -7.979 19.803 1.00 92.81 81 GLY A O 1
ATOM 605 N N . ARG A 1 82 ? -13.530 -7.754 20.202 1.00 96.38 82 ARG A N 1
ATOM 606 C CA . ARG A 1 82 ? -13.889 -7.233 18.878 1.00 96.38 82 ARG A CA 1
ATOM 607 C C . ARG A 1 82 ? -13.960 -5.711 18.892 1.00 96.38 82 ARG A C 1
ATOM 609 O O . ARG A 1 82 ? -14.658 -5.160 19.734 1.00 96.38 82 ARG A O 1
ATOM 616 N N . VAL A 1 83 ? -13.335 -5.060 17.913 1.00 96.94 83 VAL A N 1
ATOM 617 C CA . VAL A 1 83 ? -13.363 -3.596 17.758 1.00 96.94 83 VAL A CA 1
ATOM 618 C C . VAL A 1 83 ? -13.774 -3.165 16.353 1.00 96.94 83 VAL A C 1
ATOM 620 O O . VAL A 1 83 ? -13.660 -3.918 15.381 1.00 96.94 83 VAL A O 1
ATOM 623 N N . VAL A 1 84 ? -14.231 -1.924 16.240 1.00 97.75 84 VAL A N 1
ATOM 624 C CA . VAL A 1 84 ? -14.506 -1.222 14.992 1.00 97.75 84 VAL A CA 1
ATOM 625 C C . VAL A 1 84 ? -13.439 -0.161 14.772 1.00 97.75 84 VAL A C 1
ATOM 627 O O . VAL A 1 84 ? -13.279 0.755 15.578 1.00 97.75 84 VAL A O 1
ATOM 630 N N . ALA A 1 85 ? -12.748 -0.257 13.642 1.00 98.06 85 ALA A N 1
ATOM 631 C CA . ALA A 1 85 ? -11.833 0.766 13.173 1.00 98.06 85 ALA A CA 1
ATOM 632 C C . ALA A 1 85 ? -12.395 1.502 11.953 1.00 98.06 85 ALA A C 1
ATOM 634 O O . ALA A 1 85 ? -13.114 0.920 11.138 1.00 98.06 85 ALA A O 1
ATOM 635 N N . ARG A 1 86 ? -12.035 2.773 11.799 1.00 98.50 86 ARG A N 1
ATOM 636 C CA . ARG A 1 86 ? -12.229 3.553 10.579 1.00 98.50 86 ARG A CA 1
ATOM 637 C C . ARG A 1 86 ? -10.885 3.995 10.037 1.00 98.50 86 ARG A C 1
ATOM 639 O O . ARG A 1 86 ? -10.114 4.644 10.737 1.00 98.50 86 ARG A O 1
ATOM 646 N N . VAL A 1 87 ? -10.637 3.652 8.780 1.00 98.19 87 VAL A N 1
ATOM 647 C CA . VAL A 1 87 ? -9.480 4.117 8.018 1.00 98.19 87 VAL A CA 1
ATOM 648 C C . VAL A 1 87 ? -9.962 5.166 7.036 1.00 98.19 87 VAL A C 1
ATOM 650 O O . VAL A 1 87 ? -10.856 4.879 6.239 1.00 98.19 87 VAL A O 1
ATOM 653 N N . LYS A 1 88 ? -9.353 6.350 7.065 1.00 98.00 88 LYS A N 1
ATOM 654 C CA . LYS A 1 88 ? -9.546 7.382 6.040 1.00 98.00 88 LYS A CA 1
ATOM 655 C C . LYS A 1 88 ? -8.290 7.499 5.190 1.00 98.00 88 LYS A C 1
ATOM 657 O O . LYS A 1 88 ? -7.187 7.327 5.706 1.00 98.00 88 LYS A O 1
ATOM 662 N N . SER A 1 89 ? -8.447 7.799 3.905 1.00 95.62 89 SER A N 1
ATOM 663 C CA . SER A 1 89 ? -7.323 7.990 2.988 1.00 95.62 89 SER A CA 1
ATOM 664 C C . SER A 1 89 ? -7.535 9.162 2.043 1.00 95.62 89 SER A C 1
ATOM 666 O O . SER A 1 89 ? -8.641 9.389 1.559 1.00 95.62 89 SER A O 1
ATOM 668 N N . LYS A 1 90 ? -6.448 9.855 1.689 1.00 93.19 90 LYS A N 1
ATOM 669 C CA . LYS A 1 90 ? -6.447 10.835 0.589 1.00 93.19 90 LYS A CA 1
ATOM 670 C C . LYS A 1 90 ? -6.645 10.197 -0.788 1.00 93.19 90 LYS A C 1
ATOM 672 O O . LYS A 1 90 ? -7.055 10.872 -1.726 1.00 93.19 90 LYS A O 1
ATOM 677 N N . ARG A 1 91 ? -6.335 8.906 -0.933 1.00 90.25 91 ARG A N 1
ATOM 678 C CA . ARG A 1 91 ? -6.516 8.147 -2.178 1.00 90.25 91 ARG A CA 1
ATOM 679 C C . ARG A 1 91 ? -7.843 7.400 -2.125 1.00 90.25 91 ARG A C 1
ATOM 681 O O . ARG A 1 91 ? -8.291 7.029 -1.044 1.00 90.25 91 ARG A O 1
ATOM 688 N N . THR A 1 92 ? -8.444 7.146 -3.286 1.00 92.94 92 THR A N 1
ATOM 689 C CA . THR A 1 92 ? -9.604 6.248 -3.351 1.00 92.94 92 THR A CA 1
ATOM 690 C C . THR A 1 92 ? -9.215 4.851 -2.859 1.00 92.94 92 THR A C 1
ATOM 692 O O . THR A 1 92 ? -8.168 4.300 -3.221 1.00 92.94 92 THR A O 1
ATOM 695 N N . LEU A 1 93 ? -10.084 4.270 -2.041 1.00 94.25 93 LEU A N 1
ATOM 696 C CA . LEU A 1 93 ? -9.981 2.927 -1.487 1.00 94.25 93 LEU A CA 1
ATOM 697 C C . LEU A 1 93 ? -10.765 1.919 -2.338 1.00 94.25 93 LEU A C 1
ATOM 699 O O . LEU A 1 93 ? -11.083 0.824 -1.867 1.00 94.25 93 LEU A O 1
ATOM 703 N N . ASP A 1 94 ? -11.053 2.251 -3.606 1.00 91.56 94 ASP A N 1
ATOM 704 C CA . ASP A 1 94 ? -11.967 1.468 -4.439 1.00 91.56 94 ASP A CA 1
ATOM 705 C C . ASP A 1 94 ? -11.525 0.042 -4.733 1.00 91.56 94 ASP A C 1
ATOM 707 O O . ASP A 1 94 ? -12.340 -0.874 -4.876 1.00 91.56 94 ASP A O 1
ATOM 711 N N . LYS A 1 95 ? -10.214 -0.149 -4.759 1.00 91.12 95 LYS A N 1
ATOM 712 C CA . LYS A 1 95 ? -9.565 -1.434 -5.004 1.00 91.12 95 LYS A CA 1
ATOM 713 C C . LYS A 1 95 ? -8.861 -1.957 -3.755 1.00 91.12 95 LYS A C 1
ATOM 715 O O . LYS A 1 95 ? -7.983 -2.803 -3.874 1.00 91.12 95 LYS A O 1
ATOM 720 N N . ALA A 1 96 ? -9.205 -1.415 -2.586 1.00 93.44 96 ALA A N 1
ATOM 721 C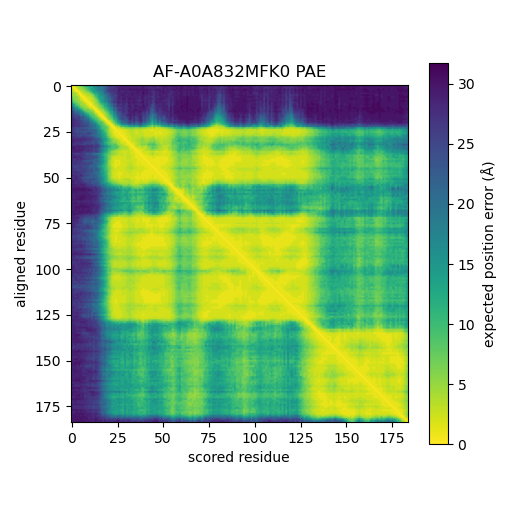 CA . ALA A 1 96 ? -8.557 -1.785 -1.346 1.00 93.44 96 ALA A CA 1
ATOM 722 C C . ALA A 1 96 ? -8.881 -3.234 -0.957 1.00 93.44 96 ALA A C 1
ATOM 724 O O . ALA A 1 96 ? -10.041 -3.650 -0.987 1.00 93.44 96 ALA A O 1
ATOM 725 N N . VAL A 1 97 ? -7.856 -3.990 -0.575 1.00 92.88 97 VAL A N 1
ATOM 726 C CA . VAL A 1 97 ? -7.948 -5.385 -0.141 1.00 92.88 97 VAL A CA 1
ATOM 727 C C . VAL A 1 97 ? -7.204 -5.587 1.173 1.00 92.88 97 VAL A C 1
ATOM 729 O O . VAL A 1 97 ? -6.234 -4.889 1.466 1.00 92.88 97 VAL A O 1
ATOM 732 N N . ILE A 1 98 ? -7.649 -6.570 1.955 1.00 94.69 98 ILE A N 1
ATOM 733 C CA . ILE A 1 98 ? -6.955 -7.013 3.166 1.00 94.69 98 ILE A CA 1
ATOM 734 C C . ILE A 1 98 ? -6.073 -8.214 2.839 1.00 94.69 98 ILE A C 1
ATOM 736 O O . ILE A 1 98 ? -6.520 -9.157 2.178 1.00 94.69 98 ILE A O 1
ATOM 740 N N . ARG A 1 99 ? -4.828 -8.198 3.328 1.00 94.44 99 ARG A N 1
ATOM 741 C CA . ARG A 1 99 ? -3.915 -9.346 3.276 1.00 94.44 99 ARG A CA 1
ATOM 742 C C . ARG A 1 99 ? -3.432 -9.767 4.671 1.00 94.44 99 ARG A C 1
ATOM 744 O O . ARG A 1 99 ? -3.090 -8.895 5.465 1.00 94.44 99 ARG A O 1
ATOM 751 N N . PRO A 1 100 ? -3.349 -11.080 4.965 1.00 95.19 100 PRO A N 1
ATOM 752 C CA . PRO A 1 100 ? -3.869 -12.181 4.148 1.00 95.19 100 PRO A CA 1
ATOM 753 C C . PRO A 1 100 ? -5.401 -12.114 4.033 1.00 95.19 100 PRO A C 1
ATOM 755 O O . PRO A 1 100 ? -6.063 -11.515 4.877 1.00 95.19 100 PRO A O 1
ATOM 758 N N . ALA A 1 101 ? -5.971 -12.731 2.994 1.00 89.69 101 ALA A N 1
ATOM 759 C CA . ALA A 1 101 ? -7.415 -12.675 2.737 1.00 89.69 101 ALA A CA 1
ATOM 760 C C . ALA A 1 101 ? -8.256 -13.276 3.884 1.00 89.69 101 ALA A C 1
ATOM 762 O O . ALA A 1 101 ? -9.423 -12.939 4.040 1.00 89.69 101 ALA A O 1
ATOM 763 N N . GLN A 1 102 ? -7.654 -14.153 4.693 1.00 88.25 102 GLN A N 1
ATOM 764 C CA . GLN A 1 102 ? -8.256 -14.816 5.852 1.00 88.25 102 GLN A CA 1
ATOM 765 C C . GLN A 1 102 ? -7.970 -14.094 7.180 1.00 88.25 102 GLN A C 1
ATOM 767 O O . GLN A 1 102 ? -8.110 -14.691 8.248 1.00 88.25 102 GLN A O 1
ATOM 772 N N . ALA A 1 103 ? -7.524 -12.834 7.146 1.00 92.12 103 ALA A N 1
ATOM 773 C CA . ALA A 1 103 ? -7.398 -12.041 8.362 1.00 92.12 103 ALA A CA 1
ATOM 774 C C . ALA A 1 103 ? -8.751 -11.950 9.094 1.00 92.12 103 ALA A C 1
ATOM 776 O O . ALA A 1 103 ? -9.817 -12.010 8.481 1.00 92.12 103 ALA A O 1
ATOM 777 N N . ARG A 1 104 ? -8.712 -11.757 10.416 1.00 94.38 104 ARG A N 1
ATOM 778 C CA . ARG A 1 104 ? -9.900 -11.604 11.279 1.00 94.38 104 ARG A CA 1
ATOM 779 C C . ARG A 1 104 ? -10.548 -10.221 11.127 1.00 94.38 104 ARG A C 1
ATOM 781 O O . ARG A 1 104 ? -10.908 -9.586 12.112 1.00 94.38 104 ARG A O 1
ATOM 788 N N . VAL A 1 105 ? -10.636 -9.732 9.893 1.00 97.00 105 VAL A N 1
ATOM 789 C CA . VAL A 1 105 ? -11.041 -8.371 9.555 1.00 97.00 105 VAL A CA 1
ATOM 790 C C . VAL A 1 105 ? -12.125 -8.419 8.495 1.00 97.00 105 VAL A C 1
ATOM 792 O O . VAL A 1 105 ? -11.900 -8.882 7.379 1.00 97.00 105 VAL A O 1
ATOM 795 N N . GLN A 1 106 ? -13.299 -7.902 8.834 1.00 95.94 106 GLN A N 1
ATOM 796 C CA . GLN A 1 106 ? -14.365 -7.663 7.869 1.00 95.94 106 GLN A CA 1
ATOM 797 C C . GLN A 1 106 ? -14.330 -6.201 7.445 1.00 95.94 106 GLN A C 1
ATOM 799 O O . GLN A 1 106 ? -14.307 -5.310 8.292 1.00 95.94 106 GLN A O 1
ATOM 804 N N . VAL A 1 107 ? -14.339 -5.955 6.138 1.00 95.94 107 VAL A N 1
ATOM 805 C CA . VAL A 1 107 ? -14.275 -4.603 5.576 1.00 95.94 107 VAL A CA 1
ATOM 806 C C . VAL A 1 107 ? -15.628 -4.213 5.018 1.00 95.94 107 VAL A C 1
ATOM 808 O O . VAL A 1 107 ? -16.247 -4.957 4.263 1.00 95.94 107 VAL A O 1
ATOM 811 N N . THR A 1 108 ? -16.070 -3.012 5.354 1.00 96.56 108 THR A N 1
ATOM 812 C CA . THR A 1 108 ? -17.201 -2.346 4.718 1.00 96.56 108 THR A CA 1
ATOM 813 C C . THR A 1 108 ? -16.726 -0.996 4.217 1.00 96.56 108 THR A C 1
ATOM 815 O O . THR A 1 108 ? -16.095 -0.243 4.957 1.00 96.56 108 THR A O 1
ATOM 818 N N . ARG A 1 109 ? -17.012 -0.674 2.958 1.00 96.88 109 ARG A N 1
ATOM 819 C CA . ARG A 1 109 ? -16.744 0.664 2.437 1.00 96.88 109 ARG A CA 1
ATOM 820 C C . ARG A 1 109 ? -17.865 1.598 2.872 1.00 96.88 109 ARG A C 1
ATOM 822 O O . ARG A 1 109 ? -19.019 1.338 2.550 1.00 96.88 109 ARG A O 1
ATOM 829 N N . GLU A 1 110 ? -17.523 2.654 3.605 1.00 97.31 110 GLU A N 1
ATOM 830 C CA . GLU A 1 110 ? -18.482 3.710 3.952 1.00 97.31 110 GLU A CA 1
ATOM 831 C C . GLU A 1 110 ? -18.601 4.713 2.791 1.00 97.31 110 GLU A C 1
ATOM 833 O O . GLU A 1 110 ? -19.702 5.139 2.458 1.00 97.31 110 GLU A O 1
ATOM 838 N N . ASN A 1 111 ? -17.477 5.055 2.148 1.00 96.81 111 ASN A N 1
ATOM 839 C CA . ASN A 1 111 ? -17.405 5.856 0.919 1.00 96.81 111 ASN A CA 1
ATOM 840 C C . ASN A 1 111 ? -16.046 5.648 0.210 1.00 96.81 111 ASN A C 1
ATOM 842 O O . ASN A 1 111 ? -15.229 4.849 0.666 1.00 96.81 111 ASN A O 1
ATOM 846 N N . GLU A 1 112 ? -15.787 6.365 -0.889 1.00 96.50 112 GLU A N 1
ATOM 847 C CA . GLU A 1 112 ? -14.553 6.252 -1.693 1.00 96.50 112 GLU A CA 1
ATOM 848 C C . GLU A 1 112 ? -13.255 6.432 -0.887 1.00 96.50 112 GLU A C 1
ATOM 850 O O . GLU A 1 112 ? -12.231 5.854 -1.241 1.00 96.50 112 GLU A O 1
ATOM 855 N N . HIS A 1 113 ? -13.288 7.178 0.218 1.00 97.12 113 HIS A N 1
ATOM 856 C CA . HIS A 1 113 ? -12.120 7.541 1.023 1.00 97.12 113 HIS A CA 1
ATOM 857 C C . HIS A 1 113 ? -12.144 6.982 2.449 1.00 97.12 113 HIS A C 1
ATOM 859 O O . HIS A 1 113 ? -11.192 7.210 3.198 1.00 97.12 113 HIS A O 1
ATOM 865 N N . THR A 1 114 ? -13.181 6.224 2.822 1.00 98.00 114 THR A N 1
ATOM 866 C CA . THR A 1 114 ? -13.344 5.689 4.179 1.00 98.00 114 THR A CA 1
ATOM 867 C C . THR A 1 114 ? -13.741 4.216 4.173 1.00 98.00 114 THR A C 1
ATOM 869 O O . THR A 1 114 ? -14.759 3.818 3.595 1.00 98.00 114 THR A O 1
ATOM 872 N N . LEU A 1 115 ? -12.970 3.403 4.896 1.00 98.25 115 LEU A N 1
ATOM 873 C CA . LEU A 1 115 ? -13.301 2.014 5.205 1.00 98.25 115 LEU A CA 1
ATOM 874 C C . LEU A 1 115 ? -13.630 1.859 6.685 1.00 98.25 115 LEU A C 1
ATOM 876 O O . LEU A 1 115 ? -12.899 2.342 7.548 1.00 98.25 115 LEU A O 1
ATOM 880 N N . ARG A 1 116 ? -14.679 1.091 6.967 1.00 98.19 116 ARG A N 1
ATOM 881 C CA . ARG A 1 116 ? -14.992 0.561 8.289 1.00 98.19 116 ARG A CA 1
ATOM 882 C C . ARG A 1 116 ? -14.498 -0.877 8.381 1.00 98.19 116 ARG A C 1
ATOM 884 O O . ARG A 1 116 ? -14.864 -1.714 7.557 1.00 98.19 116 ARG A O 1
ATOM 891 N N . LEU A 1 117 ? -13.690 -1.167 9.391 1.00 97.75 117 LEU A N 1
ATOM 892 C CA . LEU A 1 117 ? -13.111 -2.480 9.650 1.00 97.75 117 LEU A CA 1
ATOM 893 C C . LEU A 1 117 ? -13.686 -3.032 10.954 1.00 97.75 117 LEU A C 1
ATO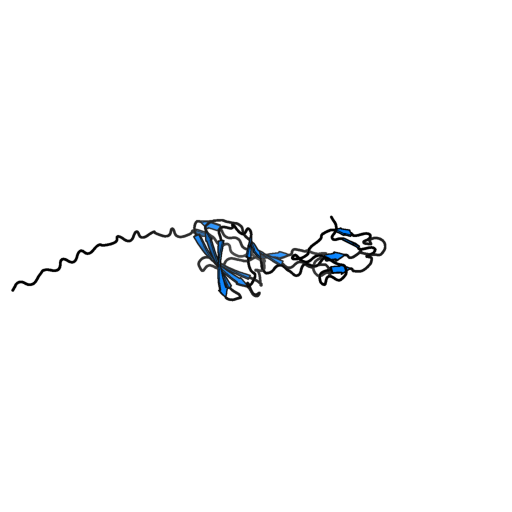M 895 O O . LEU A 1 117 ? -13.595 -2.377 11.986 1.00 97.75 117 LEU A O 1
ATOM 899 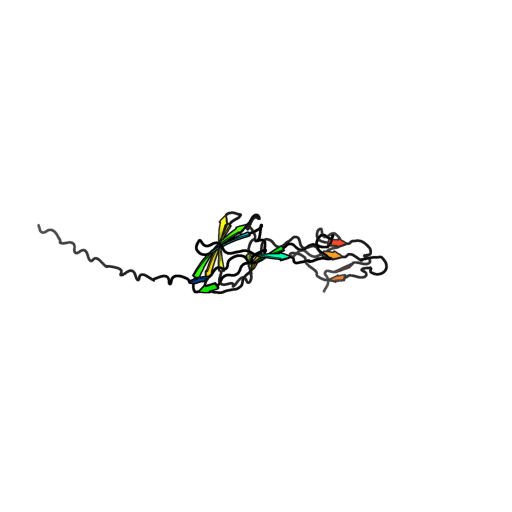N N . VAL A 1 118 ? -14.254 -4.234 10.929 1.00 97.69 118 VAL A N 1
ATOM 900 C CA . VAL A 1 118 ? -14.568 -4.992 12.149 1.00 97.69 118 VAL A CA 1
ATOM 901 C C . VAL A 1 118 ? -13.438 -5.984 12.374 1.00 97.69 118 VAL A C 1
ATOM 903 O O . VAL A 1 118 ? -13.261 -6.892 11.563 1.00 97.69 118 VAL A O 1
ATOM 906 N N . ILE A 1 119 ? -12.672 -5.792 13.446 1.00 97.25 119 ILE A N 1
ATOM 907 C CA . ILE A 1 119 ? -11.490 -6.587 13.793 1.00 97.25 119 ILE A CA 1
ATOM 908 C C . ILE A 1 119 ? -11.857 -7.501 14.963 1.00 97.25 119 ILE A C 1
ATOM 910 O O . ILE A 1 119 ? -12.234 -7.023 16.031 1.00 97.25 119 ILE A O 1
ATOM 914 N N . ASP A 1 120 ? -11.774 -8.813 14.755 1.00 95.88 120 ASP A N 1
ATOM 915 C CA . ASP A 1 120 ? -12.216 -9.839 15.705 1.00 95.88 120 ASP A CA 1
ATOM 916 C C . ASP A 1 120 ? -11.027 -10.443 16.470 1.00 95.88 120 ASP A C 1
ATOM 918 O O . ASP A 1 120 ? -10.620 -11.583 16.236 1.00 95.88 120 ASP A O 1
ATOM 922 N N . GLY A 1 121 ? -10.441 -9.648 17.365 1.00 94.31 121 GLY A N 1
ATOM 923 C CA . GLY A 1 121 ? -9.275 -10.022 18.165 1.00 94.31 121 GLY A CA 1
ATOM 924 C C . GLY A 1 121 ? -7.921 -9.640 17.542 1.00 94.31 121 GLY A C 1
ATOM 925 O O . GLY A 1 121 ? -7.855 -9.185 16.393 1.00 94.31 121 GLY A O 1
ATOM 926 N N . PRO A 1 122 ? -6.820 -9.805 18.301 1.00 95.25 122 PRO A N 1
ATOM 927 C CA . PRO A 1 122 ? -5.476 -9.455 17.850 1.00 95.25 122 PRO A CA 1
ATOM 928 C C . PRO A 1 122 ? -5.101 -10.140 16.536 1.00 95.25 122 PRO A C 1
ATOM 930 O O . PRO A 1 122 ? -5.152 -11.367 16.414 1.00 95.25 122 PRO A O 1
ATOM 933 N N . CYS A 1 123 ? -4.690 -9.353 15.545 1.00 95.12 123 CYS A N 1
ATOM 934 C CA . CYS A 1 123 ? -4.155 -9.872 14.294 1.00 95.12 123 CYS A CA 1
ATOM 935 C C . CYS A 1 123 ? -3.265 -8.843 13.590 1.00 95.12 123 CYS A C 1
ATOM 937 O O . CYS A 1 123 ? -3.399 -7.637 13.787 1.00 95.12 123 CYS A O 1
ATOM 939 N N . LYS A 1 124 ? -2.365 -9.338 12.736 1.00 95.94 124 LYS A N 1
ATOM 940 C CA . LYS A 1 124 ? -1.605 -8.525 11.783 1.00 95.94 124 LYS A CA 1
ATOM 941 C C . LYS A 1 124 ? -2.243 -8.656 10.407 1.00 95.94 124 LYS A C 1
ATOM 943 O O . LYS A 1 124 ? -2.485 -9.771 9.946 1.00 95.94 124 LYS A O 1
ATOM 948 N N . PHE A 1 125 ? -2.458 -7.529 9.743 1.00 96.50 125 PHE A N 1
ATOM 949 C CA . PHE A 1 125 ? -2.920 -7.489 8.364 1.00 96.50 125 PHE A CA 1
ATOM 950 C C . PHE A 1 125 ? -2.382 -6.248 7.646 1.00 96.50 125 PHE A C 1
ATOM 952 O O . PHE A 1 125 ? -1.923 -5.299 8.280 1.00 96.50 125 PHE A O 1
ATOM 959 N N . SER A 1 126 ? -2.460 -6.272 6.321 1.00 96.00 126 SER A N 1
ATOM 960 C CA . SER A 1 126 ? -2.128 -5.158 5.437 1.00 96.00 126 SER A CA 1
ATOM 961 C C . SER A 1 126 ? -3.383 -4.696 4.707 1.00 96.00 126 SER A C 1
ATOM 963 O O . SER A 1 126 ? -4.163 -5.525 4.239 1.00 96.00 126 SER A O 1
ATOM 965 N N . LEU A 1 127 ? -3.564 -3.379 4.609 1.00 94.31 127 LEU A N 1
ATOM 966 C CA . LEU A 1 127 ? -4.528 -2.752 3.713 1.00 94.31 127 LEU A CA 1
ATOM 967 C C . LEU A 1 127 ? -3.776 -2.303 2.462 1.00 94.31 127 LEU A C 1
ATOM 969 O O . LEU A 1 127 ? -2.944 -1.401 2.525 1.00 94.31 127 LEU A O 1
ATOM 973 N N . GLU A 1 128 ? -4.057 -2.940 1.335 1.00 91.00 128 GLU A N 1
ATOM 974 C CA . GLU A 1 128 ? -3.379 -2.664 0.071 1.00 91.00 128 GLU A CA 1
ATOM 975 C C . GLU A 1 128 ? -4.364 -2.082 -0.930 1.00 91.00 128 GLU A C 1
ATOM 977 O O . GLU A 1 128 ? -5.487 -2.563 -1.032 1.00 91.00 128 GLU A O 1
ATOM 982 N N . GLY A 1 129 ? -3.955 -1.050 -1.669 1.00 85.56 129 GLY A N 1
ATOM 983 C CA . GLY A 1 129 ? -4.760 -0.478 -2.746 1.00 85.56 129 GLY A CA 1
ATOM 984 C C . GLY A 1 129 ? -4.763 -1.340 -4.011 1.00 85.56 129 GLY A C 1
ATOM 985 O O . GLY A 1 129 ? -4.405 -2.518 -4.007 1.00 85.56 129 GLY A O 1
ATOM 986 N N . ALA A 1 130 ? -5.129 -0.717 -5.133 1.00 76.12 130 ALA A N 1
ATOM 987 C CA . ALA A 1 130 ? -4.973 -1.336 -6.443 1.00 76.12 130 ALA A CA 1
ATOM 988 C C . ALA A 1 130 ? -3.534 -1.847 -6.629 1.00 76.12 130 ALA A C 1
ATOM 990 O O . ALA A 1 130 ? -2.604 -1.148 -6.210 1.00 76.12 130 ALA A O 1
ATOM 991 N N . PRO A 1 131 ? -3.331 -2.993 -7.307 1.00 70.25 131 PRO A N 1
ATOM 992 C CA . PRO A 1 131 ? -2.004 -3.351 -7.775 1.00 70.25 131 PRO A CA 1
ATOM 993 C C . PRO A 1 131 ? -1.408 -2.154 -8.516 1.00 70.25 131 PRO A C 1
ATOM 995 O O . PRO A 1 131 ? -2.086 -1.535 -9.344 1.00 70.25 131 PRO A O 1
ATOM 998 N N . GLY A 1 132 ? -0.175 -1.803 -8.161 1.00 69.69 132 GLY A N 1
ATOM 999 C CA . GLY A 1 132 ? 0.516 -0.686 -8.784 1.00 69.69 132 GLY A CA 1
ATOM 1000 C C . GLY A 1 132 ? 0.698 -0.908 -10.283 1.00 69.69 132 GLY A C 1
ATOM 1001 O O . GLY A 1 132 ? 0.500 -2.005 -10.822 1.00 69.69 132 GLY A O 1
ATOM 1002 N N . GLU A 1 133 ? 1.122 0.145 -10.970 1.00 72.94 133 GLU A N 1
ATOM 1003 C CA . GLU A 1 133 ? 1.651 -0.014 -12.317 1.00 72.94 133 GLU A CA 1
ATOM 1004 C C . GLU A 1 133 ? 2.997 -0.733 -12.219 1.00 72.94 133 GLU A C 1
ATOM 1006 O O . GLU A 1 133 ? 4.039 -0.114 -12.036 1.00 72.94 133 GLU A O 1
ATOM 1011 N N . TYR A 1 134 ? 2.977 -2.065 -12.274 1.00 79.56 134 TYR A N 1
ATOM 1012 C CA . TYR A 1 134 ? 4.211 -2.832 -12.363 1.00 79.56 134 TYR A CA 1
ATOM 1013 C C . TYR A 1 134 ? 4.819 -2.628 -13.742 1.00 79.56 134 TYR A C 1
ATOM 1015 O O . TYR A 1 134 ? 4.159 -2.841 -14.765 1.00 79.56 134 TYR A O 1
ATOM 1023 N N . PHE A 1 135 ? 6.092 -2.271 -13.752 1.00 85.44 135 PHE A N 1
ATOM 1024 C CA . PHE A 1 135 ? 6.921 -2.253 -14.939 1.00 85.44 135 PHE A CA 1
ATOM 1025 C C . PHE A 1 135 ? 8.136 -3.147 -14.726 1.00 85.44 135 PHE A C 1
ATOM 1027 O O . PHE A 1 135 ? 8.599 -3.354 -13.606 1.00 85.44 135 PHE A O 1
ATOM 1034 N N . VAL A 1 136 ? 8.642 -3.681 -15.829 1.00 91.31 136 VAL A N 1
ATOM 1035 C CA . VAL A 1 136 ? 9.949 -4.322 -15.892 1.00 91.31 136 VAL A CA 1
ATOM 1036 C C . VAL A 1 136 ? 10.885 -3.315 -16.538 1.00 91.31 136 VAL A C 1
ATOM 1038 O O . VAL A 1 136 ? 10.620 -2.868 -17.655 1.00 91.31 136 VAL A O 1
ATOM 1041 N N . GLN A 1 137 ? 11.951 -2.938 -15.836 1.00 91.31 137 GLN A N 1
ATOM 1042 C CA . GLN A 1 137 ? 12.995 -2.074 -16.378 1.00 91.31 137 GLN A CA 1
ATOM 1043 C C . GLN A 1 137 ? 14.322 -2.824 -16.431 1.00 91.31 137 GLN A C 1
ATOM 1045 O O . GLN A 1 137 ? 14.716 -3.465 -15.459 1.00 91.31 137 GLN A O 1
ATOM 1050 N N . LEU A 1 138 ? 14.997 -2.723 -17.573 1.00 94.06 138 LEU A N 1
ATOM 1051 C CA . LEU A 1 138 ? 16.396 -3.099 -17.739 1.00 94.06 138 LEU A CA 1
ATOM 1052 C C . LEU A 1 138 ? 17.197 -1.823 -17.991 1.00 94.06 138 LEU A C 1
ATOM 1054 O O . LEU A 1 138 ? 16.830 -1.046 -18.868 1.00 94.06 138 LEU A O 1
ATOM 1058 N N . GLU A 1 139 ? 18.271 -1.617 -17.237 1.00 91.81 139 GLU A N 1
ATOM 1059 C CA . GLU A 1 139 ? 19.171 -0.464 -17.346 1.00 91.81 139 GLU A CA 1
ATOM 1060 C C . GLU A 1 139 ? 20.591 -0.944 -17.023 1.00 91.81 139 GLU A C 1
ATOM 1062 O O . GLU A 1 139 ? 20.794 -1.565 -15.979 1.00 91.81 139 GLU A O 1
ATOM 1067 N N . GLY A 1 140 ? 21.558 -0.688 -17.904 1.00 91.62 140 GLY A N 1
ATOM 1068 C CA . GLY A 1 140 ? 22.977 -0.871 -17.597 1.00 91.62 140 GLY A CA 1
ATOM 1069 C C . GLY A 1 140 ? 23.572 0.431 -17.068 1.00 91.62 140 GLY A C 1
ATOM 1070 O O . GLY A 1 140 ? 23.282 1.504 -17.600 1.00 91.62 140 GLY A O 1
ATOM 1071 N N . ALA A 1 141 ? 24.397 0.352 -16.025 1.00 86.56 141 ALA A N 1
ATOM 1072 C CA . ALA A 1 141 ? 24.914 1.544 -15.351 1.00 86.56 141 ALA A CA 1
ATOM 1073 C C . ALA A 1 141 ? 25.842 2.371 -16.261 1.00 86.56 141 ALA A C 1
ATOM 1075 O O . ALA A 1 141 ? 25.750 3.596 -16.284 1.00 86.56 141 ALA A O 1
ATOM 1076 N N . ASP A 1 142 ? 26.684 1.695 -17.042 1.00 87.75 142 ASP A N 1
ATOM 1077 C CA . ASP A 1 142 ? 27.594 2.263 -18.040 1.00 87.75 142 ASP A CA 1
ATOM 1078 C C . ASP A 1 142 ? 27.941 1.191 -19.101 1.00 87.75 142 ASP A C 1
ATOM 1080 O O . ASP A 1 142 ? 27.310 0.128 -19.154 1.00 87.75 142 ASP A O 1
ATOM 1084 N N . ALA A 1 143 ? 28.883 1.486 -20.004 1.00 91.81 143 ALA A N 1
ATOM 1085 C CA . ALA A 1 143 ? 29.254 0.578 -21.089 1.00 91.81 143 ALA A CA 1
ATOM 1086 C C . ALA A 1 143 ? 29.934 -0.702 -20.570 1.00 91.81 143 ALA A C 1
ATOM 1088 O O . ALA A 1 143 ? 29.731 -1.776 -21.144 1.00 91.81 143 ALA A O 1
ATOM 1089 N N . GLU A 1 144 ? 30.707 -0.596 -19.489 1.00 94.25 144 GLU A N 1
ATOM 1090 C CA . GLU A 1 144 ? 31.410 -1.688 -18.820 1.00 94.25 144 GLU A CA 1
ATOM 1091 C C . GLU A 1 144 ? 30.466 -2.543 -17.951 1.00 94.25 144 GLU A C 1
ATOM 1093 O O . GLU A 1 144 ? 30.583 -3.768 -17.925 1.00 94.25 144 GLU A O 1
ATOM 1098 N N . HIS A 1 145 ? 29.484 -1.918 -17.302 1.00 91.06 145 HIS A N 1
ATOM 1099 C CA . HIS A 1 145 ? 28.459 -2.510 -16.439 1.00 91.06 145 HIS A CA 1
ATOM 1100 C C . HIS A 1 145 ? 27.100 -2.551 -17.156 1.00 91.06 145 HIS A C 1
ATOM 1102 O O . HIS A 1 145 ? 26.075 -2.056 -16.669 1.00 91.06 145 HIS A O 1
ATOM 1108 N N . ASN A 1 146 ? 27.115 -3.127 -18.354 1.00 95.56 146 ASN A N 1
ATOM 1109 C CA . ASN A 1 146 ? 25.951 -3.253 -19.221 1.00 95.56 146 ASN A CA 1
ATOM 1110 C C . ASN A 1 146 ? 25.062 -4.460 -18.852 1.00 95.56 146 ASN A C 1
ATOM 1112 O O . ASN A 1 146 ? 25.444 -5.344 -18.085 1.00 95.56 146 ASN A O 1
ATOM 1116 N N . VAL A 1 147 ? 23.852 -4.500 -19.415 1.00 96.00 147 VAL A N 1
ATOM 1117 C CA . VAL A 1 147 ? 22.921 -5.631 -19.276 1.00 96.00 147 VAL A CA 1
ATOM 1118 C C . VAL A 1 147 ? 22.763 -6.302 -20.631 1.00 96.00 147 VAL A C 1
ATOM 1120 O O . VAL A 1 147 ? 22.294 -5.689 -21.589 1.00 96.00 147 VAL A O 1
ATOM 1123 N N . GLN A 1 148 ? 23.131 -7.576 -20.734 1.00 96.38 148 GLN A N 1
ATOM 1124 C CA . GLN A 1 148 ? 23.082 -8.297 -22.004 1.00 96.38 148 GLN A CA 1
ATOM 1125 C C . GLN A 1 148 ? 22.398 -9.654 -21.871 1.00 96.38 148 GLN A C 1
ATOM 1127 O O . GLN A 1 148 ? 22.376 -10.254 -20.800 1.00 96.38 148 GLN A O 1
ATOM 1132 N N . GLN A 1 149 ? 21.864 -10.151 -22.989 1.00 96.88 149 GLN A N 1
ATOM 1133 C CA . GLN A 1 149 ? 21.407 -11.541 -23.141 1.00 96.88 149 GLN A CA 1
ATOM 1134 C C . GLN A 1 149 ? 20.259 -11.956 -22.210 1.00 96.88 149 GLN A C 1
ATOM 1136 O O . GLN A 1 149 ? 20.102 -13.135 -21.886 1.00 96.88 149 GLN A O 1
ATOM 1141 N N . VAL A 1 150 ? 19.405 -11.006 -21.826 1.00 97.25 150 VAL A N 1
ATOM 1142 C CA . VAL A 1 150 ? 18.236 -11.281 -20.984 1.00 97.25 150 VAL A CA 1
ATOM 1143 C C . VAL A 1 150 ? 17.175 -12.044 -21.778 1.00 97.25 150 VAL A C 1
ATOM 1145 O O . VAL A 1 150 ? 16.740 -11.597 -22.839 1.00 97.25 150 VAL A O 1
ATOM 1148 N N . LEU A 1 151 ? 16.716 -13.178 -21.245 1.00 96.38 151 LEU A N 1
ATOM 1149 C CA . LEU A 1 151 ? 15.566 -13.921 -21.759 1.00 96.38 151 LEU A CA 1
ATOM 1150 C C . LEU A 1 151 ? 14.408 -13.839 -20.762 1.00 96.38 151 LEU A C 1
ATOM 1152 O O . LEU A 1 151 ? 14.487 -14.381 -19.662 1.00 96.38 151 LEU A O 1
ATOM 1156 N N . PHE A 1 152 ? 13.298 -13.238 -21.180 1.00 96.25 152 PHE A N 1
ATOM 1157 C CA . PHE A 1 152 ? 12.025 -13.369 -20.479 1.00 96.25 152 PHE A CA 1
ATOM 1158 C C . PHE A 1 152 ? 11.282 -14.589 -21.018 1.00 96.25 152 PHE A C 1
ATOM 1160 O O . PHE A 1 152 ? 10.700 -14.545 -22.104 1.00 96.25 152 PHE A O 1
ATOM 1167 N N . GLN A 1 153 ? 11.306 -15.685 -20.260 1.00 95.06 153 GLN A N 1
ATOM 1168 C CA . GLN A 1 153 ? 10.581 -16.906 -20.602 1.00 95.06 153 GLN A CA 1
ATOM 1169 C C . GLN A 1 153 ? 9.304 -17.020 -19.770 1.00 95.06 153 GLN A C 1
ATOM 1171 O O . GLN A 1 153 ? 9.359 -17.108 -18.546 1.00 95.06 153 GLN A O 1
ATOM 1176 N N . ASN A 1 154 ? 8.152 -17.033 -20.445 1.00 94.44 154 ASN A N 1
ATOM 1177 C CA . ASN A 1 154 ? 6.834 -17.212 -19.832 1.00 94.44 154 ASN A CA 1
ATOM 1178 C C . ASN A 1 154 ? 6.543 -16.224 -18.680 1.00 94.44 154 ASN A C 1
ATOM 1180 O O . ASN A 1 154 ? 5.959 -16.576 -17.655 1.00 94.44 154 ASN A O 1
ATOM 1184 N N . VAL A 1 155 ? 6.974 -14.971 -18.845 1.00 93.50 155 VAL A N 1
ATOM 1185 C CA . VAL A 1 155 ? 6.759 -13.911 -17.855 1.00 93.50 155 VAL A CA 1
ATOM 1186 C C . VAL A 1 155 ? 5.445 -13.193 -18.142 1.00 93.50 155 VAL A C 1
ATOM 1188 O O . VAL A 1 155 ? 5.191 -12.766 -19.268 1.00 93.50 155 VAL A O 1
ATOM 1191 N N . THR A 1 156 ? 4.622 -13.016 -17.108 1.00 91.31 156 THR A N 1
ATOM 1192 C CA . THR A 1 156 ? 3.394 -12.213 -17.168 1.00 91.31 156 THR A CA 1
ATOM 1193 C C . THR A 1 156 ? 3.426 -11.091 -16.140 1.00 91.31 156 THR A C 1
ATOM 1195 O O . THR A 1 156 ? 3.801 -11.325 -14.993 1.00 91.31 156 THR A O 1
ATOM 1198 N N . VAL A 1 157 ? 2.947 -9.905 -16.512 1.00 87.81 157 VAL A N 1
ATOM 1199 C CA . VAL A 1 157 ? 2.782 -8.757 -15.609 1.00 87.81 157 VAL A CA 1
ATOM 1200 C C . VAL A 1 157 ? 1.300 -8.397 -15.538 1.00 87.81 157 VAL A C 1
ATOM 1202 O O . VAL A 1 157 ? 0.698 -8.019 -16.546 1.00 87.81 157 VAL A O 1
ATOM 1205 N N . ASN A 1 158 ? 0.697 -8.529 -14.352 1.00 83.06 158 ASN A N 1
ATOM 1206 C CA . ASN A 1 158 ? -0.758 -8.441 -14.138 1.00 83.06 158 ASN A CA 1
ATOM 1207 C C . ASN A 1 158 ? -1.552 -9.306 -15.137 1.00 83.06 158 ASN A C 1
ATOM 1209 O O . ASN A 1 158 ? -2.477 -8.828 -15.793 1.00 83.06 158 ASN A O 1
ATOM 1213 N N . GLY A 1 159 ? -1.133 -10.5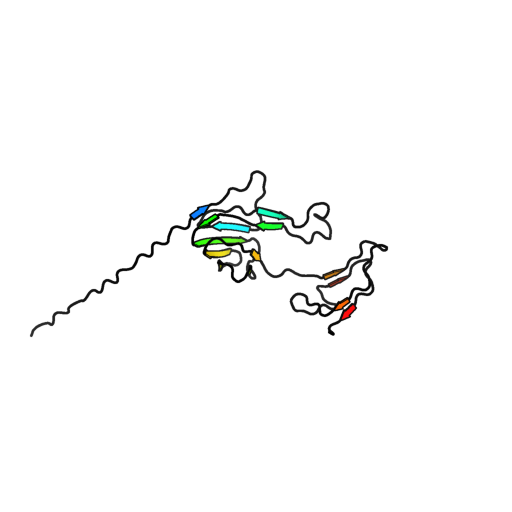65 -15.302 1.00 87.31 159 GLY A N 1
ATOM 1214 C CA . GLY A 1 159 ? -1.791 -11.550 -16.167 1.00 87.31 159 GLY A CA 1
ATOM 1215 C C . GLY A 1 159 ? -1.582 -11.360 -17.674 1.00 87.31 159 GLY A C 1
ATOM 1216 O O . GLY A 1 159 ? -2.031 -12.196 -18.449 1.00 87.31 159 GLY A O 1
ATOM 1217 N N . GLN A 1 160 ? -0.893 -10.301 -18.107 1.00 89.00 160 GLN A N 1
ATOM 1218 C CA . GLN A 1 160 ? -0.576 -10.072 -19.518 1.00 89.00 160 GLN A CA 1
ATOM 1219 C C . GLN A 1 160 ? 0.844 -10.567 -19.831 1.00 89.00 160 GLN A C 1
ATOM 1221 O O . GLN A 1 160 ? 1.761 -10.212 -19.084 1.00 89.00 160 GLN A O 1
ATOM 1226 N N . PRO A 1 161 ? 1.062 -11.356 -20.902 1.00 92.94 161 PRO A N 1
ATOM 1227 C CA . PRO A 1 161 ? 2.400 -11.781 -21.308 1.00 92.94 161 PRO A CA 1
ATOM 1228 C C . PRO A 1 161 ? 3.317 -10.589 -21.589 1.00 92.94 161 PRO A C 1
ATOM 1230 O O . PRO A 1 161 ? 2.931 -9.663 -22.305 1.00 92.94 161 PRO A O 1
ATOM 1233 N N . LEU A 1 162 ? 4.535 -10.630 -21.053 1.00 94.69 162 LEU A N 1
ATOM 1234 C CA . LEU A 1 162 ? 5.558 -9.629 -21.325 1.00 94.69 162 LEU A CA 1
ATOM 1235 C C . LEU A 1 162 ? 6.152 -9.861 -22.722 1.00 94.69 162 LEU A C 1
ATOM 1237 O O . LEU A 1 162 ? 6.575 -10.967 -23.056 1.00 94.69 162 LEU A O 1
ATOM 1241 N N . ARG A 1 163 ? 6.167 -8.810 -23.539 1.00 94.31 163 ARG A N 1
ATOM 1242 C CA . ARG A 1 163 ? 6.674 -8.782 -24.916 1.00 94.31 163 ARG A CA 1
ATOM 1243 C C . ARG A 1 163 ? 7.526 -7.533 -25.123 1.00 94.31 163 ARG A C 1
ATOM 1245 O O . ARG A 1 163 ? 7.450 -6.594 -24.336 1.00 94.31 163 ARG A O 1
ATOM 1252 N N . GLU A 1 164 ? 8.272 -7.501 -26.222 1.00 92.69 164 GLU A N 1
ATOM 1253 C CA . GLU A 1 164 ? 9.164 -6.389 -26.576 1.00 92.69 164 GLU A CA 1
ATOM 1254 C C . GLU A 1 164 ? 8.452 -5.028 -26.630 1.00 92.69 164 GLU A C 1
ATOM 1256 O O . GLU A 1 164 ? 8.982 -4.029 -26.161 1.00 92.69 164 GLU A O 1
ATOM 1261 N N . ASN A 1 165 ? 7.216 -4.988 -27.128 1.00 91.69 165 ASN A N 1
ATOM 1262 C CA . ASN A 1 165 ? 6.409 -3.771 -27.218 1.00 91.69 165 ASN A CA 1
ATOM 1263 C C . ASN A 1 165 ? 5.398 -3.618 -26.069 1.00 91.69 165 ASN A C 1
ATOM 1265 O O . ASN A 1 165 ? 4.441 -2.849 -26.183 1.00 91.69 165 ASN A O 1
ATOM 1269 N N . SER A 1 166 ? 5.548 -4.377 -24.979 1.00 92.88 166 SER A N 1
ATOM 1270 C CA . SER A 1 166 ? 4.658 -4.226 -23.832 1.00 92.88 166 SER A CA 1
ATOM 1271 C C . SER A 1 166 ? 4.784 -2.812 -23.253 1.00 92.88 166 SER A C 1
ATOM 1273 O O . SER A 1 166 ? 5.890 -2.393 -22.927 1.00 92.88 166 SER A O 1
ATOM 1275 N N . PRO A 1 167 ? 3.671 -2.101 -22.991 1.00 89.25 167 PRO A N 1
ATOM 1276 C CA . PRO A 1 167 ? 3.717 -0.746 -22.424 1.00 89.25 167 PRO A CA 1
ATOM 1277 C C . PRO A 1 167 ? 4.336 -0.695 -21.015 1.00 89.25 167 PRO A C 1
ATOM 1279 O O . PRO A 1 167 ? 4.680 0.369 -20.514 1.00 89.25 167 PRO A O 1
ATOM 1282 N N . ARG A 1 168 ? 4.465 -1.856 -20.364 1.00 88.00 168 ARG A N 1
ATOM 1283 C CA . ARG A 1 168 ? 5.058 -2.043 -19.034 1.00 88.00 168 ARG A CA 1
ATOM 1284 C C . ARG A 1 168 ? 6.533 -2.448 -19.079 1.00 88.00 168 ARG A C 1
ATOM 1286 O O . ARG A 1 168 ? 7.092 -2.771 -18.038 1.00 88.00 168 ARG A O 1
ATOM 1293 N N . LEU A 1 169 ? 7.151 -2.483 -20.256 1.00 93.19 169 LEU A N 1
ATOM 1294 C CA . LEU A 1 169 ? 8.570 -2.771 -20.416 1.00 93.19 169 LEU A CA 1
ATOM 1295 C C . LEU A 1 169 ? 9.324 -1.477 -20.727 1.00 93.19 169 LEU A C 1
ATOM 1297 O O . LEU A 1 169 ? 8.931 -0.723 -21.614 1.00 93.19 169 LEU A O 1
ATOM 1301 N N . ARG A 1 170 ? 10.424 -1.240 -20.013 1.00 92.88 170 ARG A N 1
ATOM 1302 C CA . ARG A 1 170 ? 11.380 -0.169 -20.306 1.00 92.88 170 ARG A CA 1
ATOM 1303 C C . ARG A 1 170 ? 12.762 -0.777 -20.502 1.00 92.88 170 ARG A C 1
ATOM 1305 O O . ARG A 1 170 ? 13.292 -1.416 -19.597 1.00 92.88 170 ARG A O 1
ATOM 1312 N N . ILE A 1 171 ? 13.330 -0.585 -21.685 1.00 93.88 171 ILE A N 1
ATOM 1313 C CA . ILE A 1 171 ? 14.717 -0.938 -21.984 1.00 93.88 171 ILE A CA 1
ATOM 1314 C C . ILE A 1 171 ? 15.488 0.378 -22.071 1.00 93.88 171 ILE A C 1
ATOM 1316 O O . ILE A 1 171 ? 15.213 1.194 -22.949 1.00 93.88 171 ILE A O 1
ATOM 1320 N N . GLY A 1 172 ? 16.365 0.603 -21.099 1.00 91.94 172 GLY A N 1
ATOM 1321 C CA . GLY A 1 172 ? 17.164 1.813 -20.946 1.00 91.94 172 GLY A CA 1
ATOM 1322 C C . GLY A 1 172 ? 18.523 1.743 -21.637 1.00 91.94 172 GLY A C 1
ATOM 1323 O O . GLY A 1 172 ? 18.722 0.980 -22.586 1.00 91.94 172 GLY A O 1
ATOM 1324 N N . GLN A 1 173 ? 19.466 2.561 -21.169 1.00 94.19 173 GLN A N 1
ATOM 1325 C CA . GLN A 1 173 ? 20.807 2.646 -21.745 1.00 94.19 173 GLN A CA 1
ATOM 1326 C C . GLN A 1 173 ? 21.630 1.390 -21.443 1.00 94.19 173 GLN A C 1
ATOM 1328 O O . GLN A 1 173 ? 21.391 0.688 -20.462 1.00 94.19 173 GLN A O 1
ATOM 1333 N N . ASN A 1 174 ? 22.626 1.118 -22.293 1.00 96.06 174 ASN A N 1
ATOM 1334 C CA . ASN A 1 174 ? 23.581 0.015 -22.123 1.00 96.06 174 ASN A CA 1
ATOM 1335 C C . ASN A 1 174 ? 22.919 -1.373 -21.994 1.00 96.06 174 ASN A C 1
ATOM 1337 O O . ASN A 1 174 ? 23.422 -2.247 -21.288 1.00 96.06 174 ASN A O 1
ATOM 1341 N N . VAL A 1 175 ? 21.787 -1.591 -22.674 1.00 97.25 175 VAL A N 1
ATOM 1342 C CA . VAL A 1 175 ? 21.075 -2.878 -22.687 1.00 97.25 175 VAL A CA 1
ATOM 1343 C C . VAL A 1 175 ? 21.077 -3.465 -24.094 1.00 97.25 175 VAL A C 1
ATOM 1345 O O . VAL A 1 175 ? 20.748 -2.776 -25.058 1.00 97.25 175 VAL A O 1
ATOM 1348 N N . GLN A 1 176 ? 21.435 -4.744 -24.234 1.00 95.88 176 GLN A N 1
ATOM 1349 C CA . GLN A 1 176 ? 21.514 -5.410 -25.538 1.00 95.88 176 GLN A CA 1
ATOM 1350 C C . GLN A 1 176 ? 20.971 -6.845 -25.498 1.00 95.88 176 GLN A C 1
ATOM 1352 O O . GLN A 1 176 ? 21.011 -7.527 -24.477 1.00 95.88 176 GLN A O 1
ATOM 1357 N N . GLN A 1 177 ? 20.503 -7.340 -26.648 1.00 96.06 177 GLN A N 1
ATOM 1358 C CA . GLN A 1 177 ? 20.121 -8.748 -26.847 1.00 96.06 177 GLN A CA 1
ATOM 1359 C C . GLN A 1 177 ? 19.016 -9.261 -25.895 1.00 96.06 177 GLN A C 1
ATOM 1361 O O . GLN A 1 177 ? 19.087 -10.389 -25.402 1.00 96.06 177 GLN A O 1
ATOM 1366 N N . VAL A 1 178 ? 17.980 -8.452 -25.653 1.00 97.12 178 VAL A N 1
ATOM 1367 C CA . VAL A 1 178 ? 16.793 -8.866 -24.884 1.00 97.12 178 VAL A CA 1
ATOM 1368 C C . VAL A 1 178 ? 15.883 -9.731 -25.757 1.00 97.12 178 VAL A C 1
ATOM 1370 O O . VAL A 1 178 ? 15.582 -9.378 -26.894 1.00 97.12 178 VAL A O 1
ATOM 1373 N N . ARG A 1 179 ? 15.439 -10.876 -25.234 1.00 96.56 179 ARG A N 1
ATOM 1374 C CA . ARG A 1 179 ? 14.584 -11.840 -25.940 1.00 96.56 179 ARG A CA 1
ATOM 1375 C C . ARG A 1 179 ? 13.355 -12.203 -25.114 1.00 96.56 179 ARG A C 1
ATOM 1377 O O . ARG A 1 179 ? 13.405 -12.240 -23.886 1.00 96.56 179 ARG A O 1
ATOM 1384 N N . PHE A 1 180 ? 12.271 -12.541 -25.807 1.00 96.06 180 PHE A N 1
ATOM 1385 C CA . PHE A 1 180 ? 10.998 -12.946 -25.212 1.00 96.06 180 PHE A CA 1
ATOM 1386 C C . PHE A 1 180 ? 10.581 -14.299 -25.775 1.00 96.06 180 PHE A C 1
ATOM 1388 O O . PHE A 1 180 ? 10.586 -14.494 -26.989 1.00 96.06 180 PHE A O 1
ATOM 1395 N N . SER A 1 181 ? 10.201 -15.223 -24.899 1.00 92.69 181 SER A N 1
ATOM 1396 C CA . SER A 1 181 ? 9.673 -16.527 -25.292 1.00 92.69 181 SER A CA 1
ATOM 1397 C C . SER A 1 181 ? 8.419 -16.863 -24.496 1.00 92.69 181 SER A C 1
ATOM 1399 O O . SER A 1 181 ? 8.341 -16.627 -23.290 1.00 92.69 181 SER A O 1
ATOM 1401 N N . THR A 1 182 ? 7.437 -17.440 -25.185 1.00 81.94 182 THR A N 1
ATOM 1402 C CA . THR A 1 182 ? 6.222 -18.008 -24.574 1.00 81.94 182 THR A CA 1
ATOM 1403 C C . THR A 1 182 ? 6.233 -19.536 -24.576 1.00 81.94 182 THR A C 1
ATOM 1405 O O . THR A 1 182 ? 5.339 -20.155 -24.004 1.00 81.94 182 THR A O 1
ATOM 1408 N N . SER A 1 183 ? 7.256 -20.150 -25.175 1.00 72.38 183 SER A N 1
ATOM 1409 C CA . SER A 1 183 ? 7.440 -21.598 -25.207 1.00 72.38 183 SER A CA 1
ATOM 1410 C C . SER A 1 183 ? 7.968 -22.092 -23.859 1.00 72.38 183 SER A C 1
ATOM 1412 O O . SER A 1 183 ? 8.919 -21.517 -23.313 1.00 72.38 183 SER A O 1
ATOM 1414 N N . ARG A 1 184 ? 7.360 -23.163 -23.338 1.00 55.91 184 ARG A N 1
ATOM 1415 C CA . ARG A 1 184 ? 8.011 -24.016 -22.337 1.00 55.91 184 ARG A CA 1
ATOM 1416 C C . ARG A 1 184 ? 9.093 -24.850 -22.998 1.00 55.91 184 ARG A C 1
ATOM 1418 O O . ARG A 1 184 ? 8.827 -25.335 -24.119 1.00 55.91 184 ARG A O 1
#

Mean predicted aligned error: 11.3 Å

Radius of gyration: 27.52 Å; Cα contacts (8 Å, |Δi|>4): 306; chains: 1; bounding box: 108×38×55 Å

pLDDT: mean 84.67, std 17.03, range [34.03, 98.5]

Solvent-accessible surface area (backbone atoms only — not comparable to full-atom values): 11540 Å² total; per-residue (Å²): 137,84,82,83,85,82,82,83,81,83,81,79,78,78,75,78,79,77,76,74,76,79,46,47,76,48,68,53,80,67,60,88,94,60,69,62,40,91,56,45,50,39,31,46,77,90,37,78,38,46,29,36,60,47,69,75,52,58,82,91,46,46,88,41,102,81,50,82,58,62,67,49,73,50,68,73,66,52,56,43,55,59,50,48,34,40,41,38,39,84,55,73,50,84,52,52,43,61,38,59,83,83,44,60,58,48,80,42,77,79,49,60,37,31,38,37,33,42,34,65,37,82,77,82,72,44,84,40,58,59,84,70,90,73,64,52,75,47,69,17,86,39,84,91,52,46,39,66,69,45,70,46,64,67,44,61,60,95,85,39,74,61,45,93,83,34,94,44,52,43,82,49,56,48,55,45,67,73,45,68,41,78,72,131

Secondary structure (DSSP, 8-state):
-PPPP------------------EEEE-PPPTTPPPPSSEEEEETTEEE-EEEEESS-TTTTTSTT--PPEEEEE-EEEESEEEEEEEESS--TT-EEESTTSSEEEEEEETTEEEEEEESS---EEE-SPP---EEE--SSSSS-EE--EEES-EETTEEP-TT-TTEEE-TTEE--EEE---

Foldseek 3Di:
DDDDDDDDDDDDPPPPPPPDDDKDKFADDDPPPFDFDPFKWKDKPNHTHGKHWDWPDDPPCPPDPPSPIDIDIDTDIAIDAKIKMKMFGPAFQPQKAKPPNPAQWDWDDPDRGMIIIIHGHDDDIDTDGPDDLAADEADAPDLVRAAEQAEDELDDDPNHADDPPPPRYHYYPRYYNYYYYDDD